Protein AF-A0A2G6JIR9-F1 (afdb_monomer)

pLDDT: mean 71.49, std 21.57, range [34.69, 98.12]

Structure (mmCIF, N/CA/C/O backbone):
data_AF-A0A2G6JIR9-F1
#
_entry.id   AF-A0A2G6JIR9-F1
#
loop_
_atom_site.group_PDB
_atom_site.id
_atom_site.type_symbol
_atom_site.label_atom_id
_atom_site.label_alt_id
_atom_site.label_comp_id
_atom_site.label_asym_id
_atom_site.label_entity_id
_atom_site.label_seq_id
_atom_site.pdbx_PDB_ins_code
_atom_site.Cartn_x
_atom_site.Cartn_y
_atom_site.Cartn_z
_atom_site.occupancy
_atom_site.B_iso_or_equiv
_atom_site.auth_seq_id
_atom_site.auth_comp_id
_atom_site.auth_asym_id
_atom_site.auth_atom_id
_atom_site.pdbx_PDB_model_num
ATOM 1 N N . MET A 1 1 ? 57.267 -29.766 -5.338 1.00 40.78 1 MET A N 1
ATOM 2 C CA . MET A 1 1 ? 56.877 -28.349 -5.155 1.00 40.78 1 MET A CA 1
ATOM 3 C C . MET A 1 1 ? 55.744 -28.285 -4.142 1.00 40.78 1 MET A C 1
ATOM 5 O O . MET A 1 1 ? 54.638 -28.702 -4.452 1.00 40.78 1 MET A O 1
ATOM 9 N N . VAL A 1 2 ? 56.033 -27.848 -2.915 1.00 46.09 2 VAL A N 1
ATOM 10 C CA . VAL A 1 2 ? 55.043 -27.735 -1.832 1.00 46.09 2 VAL A CA 1
ATOM 11 C C . VAL A 1 2 ? 54.432 -26.335 -1.903 1.00 46.09 2 VAL A C 1
ATOM 13 O O . VAL A 1 2 ? 55.146 -25.347 -1.730 1.00 46.09 2 VAL A O 1
ATOM 16 N N . LYS A 1 3 ? 53.135 -26.237 -2.221 1.00 54.22 3 LYS A N 1
ATOM 17 C CA . LYS A 1 3 ? 52.402 -24.961 -2.232 1.00 54.22 3 LYS A CA 1
ATOM 18 C C . LYS A 1 3 ? 52.281 -24.458 -0.795 1.00 54.22 3 LYS A C 1
ATOM 20 O O . LYS A 1 3 ? 51.650 -25.105 0.035 1.00 54.22 3 LYS A O 1
ATOM 25 N N . LYS A 1 4 ? 52.909 -23.318 -0.503 1.00 59.66 4 LYS A N 1
ATOM 26 C CA . LYS A 1 4 ? 52.710 -22.615 0.767 1.00 59.66 4 LYS A CA 1
ATOM 27 C C . LYS A 1 4 ? 51.324 -21.950 0.746 1.00 59.66 4 LYS A C 1
ATOM 29 O O . LYS A 1 4 ? 51.023 -21.287 -0.248 1.00 59.66 4 LYS A O 1
ATOM 34 N N . PRO A 1 5 ? 50.504 -22.118 1.795 1.00 61.34 5 PRO A N 1
ATOM 35 C CA . PRO A 1 5 ? 49.209 -21.456 1.894 1.00 61.34 5 PRO A CA 1
ATOM 36 C C . PRO A 1 5 ? 49.401 -19.940 1.999 1.00 61.34 5 PRO A C 1
ATOM 38 O O . PRO A 1 5 ? 50.329 -19.452 2.655 1.00 61.34 5 PRO A O 1
ATOM 41 N N . THR A 1 6 ? 48.556 -19.196 1.291 1.00 71.31 6 THR A N 1
ATOM 42 C CA . THR A 1 6 ? 48.586 -17.735 1.236 1.00 71.31 6 THR A CA 1
ATOM 43 C C . THR A 1 6 ? 48.085 -17.134 2.547 1.00 71.31 6 THR A C 1
ATOM 45 O O . THR A 1 6 ? 47.227 -17.680 3.232 1.00 71.31 6 THR A O 1
ATOM 48 N N . PHE A 1 7 ? 48.628 -15.964 2.891 1.00 67.06 7 PHE A N 1
ATOM 49 C CA . PHE A 1 7 ? 48.372 -15.211 4.127 1.00 67.06 7 PHE A CA 1
ATOM 50 C C . PHE A 1 7 ? 46.876 -14.988 4.438 1.00 67.06 7 PHE A C 1
ATOM 52 O O . PHE A 1 7 ? 46.492 -14.891 5.601 1.00 67.06 7 PHE A O 1
ATOM 59 N N . PHE A 1 8 ? 46.025 -14.993 3.410 1.00 55.75 8 PHE A N 1
ATOM 60 C CA . PHE A 1 8 ? 44.574 -14.864 3.539 1.00 55.75 8 PHE A CA 1
ATOM 61 C C . PHE A 1 8 ? 43.915 -16.062 4.250 1.00 55.75 8 PHE A C 1
ATOM 63 O O . PHE A 1 8 ? 42.969 -15.881 5.010 1.00 55.75 8 PHE A O 1
ATOM 70 N N . GLU A 1 9 ? 44.465 -17.269 4.089 1.00 61.12 9 GLU A N 1
ATOM 71 C CA . GLU A 1 9 ? 43.971 -18.504 4.721 1.00 61.12 9 GLU A CA 1
ATOM 72 C C . GLU A 1 9 ? 44.303 -18.569 6.227 1.00 61.12 9 GLU A C 1
ATOM 74 O O . GLU A 1 9 ? 43.709 -19.343 6.973 1.00 61.12 9 GLU A O 1
ATOM 79 N N . LYS A 1 10 ? 45.238 -17.728 6.699 1.00 69.19 10 LYS A N 1
ATOM 80 C CA . LYS A 1 10 ? 45.598 -17.602 8.123 1.00 69.19 10 LYS A CA 1
ATOM 81 C C . LYS A 1 10 ? 44.755 -16.584 8.888 1.00 69.19 10 LYS A C 1
ATOM 83 O O . LYS A 1 10 ? 44.676 -16.685 10.107 1.00 69.19 10 LYS A O 1
ATOM 88 N N . LEU A 1 11 ? 44.172 -15.603 8.200 1.00 70.25 11 LEU A N 1
ATOM 89 C CA . LEU A 1 11 ? 43.399 -14.531 8.837 1.00 70.25 11 LEU A CA 1
ATOM 90 C C . LEU A 1 11 ? 41.911 -14.861 8.945 1.00 70.25 11 LEU A C 1
ATOM 92 O O . LEU A 1 11 ? 41.268 -14.462 9.912 1.00 70.25 11 LEU A O 1
ATOM 96 N N . PHE A 1 12 ? 41.380 -15.641 8.007 1.00 59.09 12 PHE A N 1
ATOM 97 C CA . PHE A 1 12 ? 39.996 -16.099 8.033 1.00 59.09 12 PHE A CA 1
ATOM 98 C C . PHE A 1 12 ? 39.983 -17.577 8.381 1.00 59.09 12 PHE A C 1
ATOM 100 O O . PHE A 1 12 ? 39.973 -18.441 7.507 1.00 59.09 12 PHE A O 1
ATOM 107 N N . GLY A 1 13 ? 40.068 -17.843 9.685 1.00 49.41 13 GLY A N 1
ATOM 108 C CA . GLY A 1 13 ? 40.044 -19.183 10.249 1.00 49.41 13 GLY A CA 1
ATOM 109 C C . GLY A 1 13 ? 38.977 -20.050 9.587 1.00 49.41 13 GLY A C 1
ATOM 110 O O . GLY A 1 13 ? 37.789 -19.734 9.615 1.00 49.41 13 GLY A O 1
ATOM 111 N N . GLY A 1 14 ? 39.434 -21.150 8.991 1.00 50.69 14 GLY A N 1
ATOM 112 C CA . GLY A 1 14 ? 38.580 -22.206 8.482 1.00 50.69 14 GLY A CA 1
ATOM 113 C C . GLY A 1 14 ? 37.737 -22.784 9.611 1.00 50.69 14 GLY A C 1
ATOM 114 O O . GLY A 1 14 ? 38.200 -23.628 10.378 1.00 50.69 14 GLY A O 1
ATOM 115 N N . ALA A 1 15 ? 36.485 -22.345 9.688 1.00 49.59 15 ALA A N 1
ATOM 116 C CA . ALA A 1 15 ? 35.442 -23.061 10.395 1.00 49.59 15 ALA A CA 1
ATOM 117 C C . ALA A 1 15 ? 35.148 -24.328 9.578 1.00 49.59 15 ALA A C 1
ATOM 119 O O . ALA A 1 15 ? 34.381 -24.318 8.619 1.00 49.59 15 ALA A O 1
ATOM 120 N N . LYS A 1 16 ? 35.826 -25.426 9.924 1.00 53.81 16 LYS A N 1
ATOM 121 C CA . LYS A 1 16 ? 35.382 -26.766 9.548 1.00 53.81 16 LYS A CA 1
ATOM 122 C C . LYS A 1 16 ? 34.076 -27.027 10.290 1.00 53.81 16 LYS A C 1
ATOM 124 O O . LYS A 1 16 ? 34.087 -27.417 11.454 1.00 53.81 16 LYS A O 1
ATOM 129 N N . THR A 1 17 ? 32.952 -26.772 9.636 1.00 51.00 17 THR A N 1
ATOM 130 C CA . THR A 1 17 ? 31.676 -27.354 10.032 1.00 51.00 17 THR A CA 1
ATOM 131 C C . THR A 1 17 ? 31.698 -28.819 9.611 1.00 51.00 17 THR A C 1
ATOM 133 O O . THR A 1 17 ? 31.375 -29.167 8.478 1.00 51.00 17 THR A O 1
ATOM 136 N N . ASP A 1 18 ? 32.113 -29.688 10.533 1.00 51.34 18 ASP A N 1
ATOM 137 C CA . ASP A 1 18 ? 31.792 -31.114 10.487 1.00 51.34 18 ASP A CA 1
ATOM 138 C C . ASP A 1 18 ? 30.277 -31.272 10.714 1.00 51.34 18 ASP A C 1
ATOM 140 O O . ASP A 1 18 ? 29.806 -31.654 11.785 1.00 51.34 18 ASP A O 1
ATOM 144 N N . GLU A 1 19 ? 29.485 -30.925 9.697 1.00 42.06 19 GLU A N 1
ATOM 145 C CA . GLU A 1 19 ? 28.047 -31.160 9.685 1.00 42.06 19 GLU A CA 1
ATOM 146 C C . GLU A 1 19 ? 27.790 -32.589 9.206 1.00 42.06 19 GLU A C 1
ATOM 148 O O . GLU A 1 19 ? 27.638 -32.912 8.025 1.00 42.06 19 GLU A O 1
ATOM 153 N N . LYS A 1 20 ? 27.810 -33.476 10.197 1.00 54.84 20 LYS A N 1
ATOM 154 C CA . LYS A 1 20 ? 27.394 -34.871 10.133 1.00 54.84 20 LYS A CA 1
ATOM 155 C C . LYS A 1 20 ? 25.957 -34.938 9.602 1.00 54.84 20 LYS A C 1
ATOM 157 O O . LYS A 1 20 ? 24.996 -34.777 10.349 1.00 54.84 20 LYS A O 1
ATOM 162 N N . SER A 1 21 ? 25.828 -35.167 8.298 1.00 47.56 21 SER A N 1
ATOM 163 C CA . SER A 1 21 ? 24.551 -35.387 7.618 1.00 47.56 21 SER A CA 1
ATOM 164 C C . SER A 1 21 ? 23.769 -36.527 8.291 1.00 47.56 21 SER A C 1
ATOM 166 O O . SER A 1 21 ? 24.322 -37.622 8.442 1.00 47.56 21 SER A O 1
ATOM 168 N N . PRO A 1 22 ? 22.496 -36.334 8.682 1.00 55.47 22 PRO A N 1
ATOM 169 C CA . PRO A 1 22 ? 21.648 -37.443 9.093 1.00 55.47 22 PRO A CA 1
ATOM 170 C C . PRO A 1 22 ? 21.270 -38.306 7.874 1.00 55.47 22 PRO A C 1
ATOM 172 O O . PRO A 1 22 ? 21.170 -37.799 6.751 1.00 55.47 22 PRO A O 1
ATOM 175 N N . PRO A 1 23 ? 21.072 -39.622 8.062 1.00 58.06 23 PRO A N 1
ATOM 176 C CA . PRO A 1 23 ? 20.798 -40.539 6.967 1.00 58.06 23 PRO A CA 1
ATOM 177 C C . PRO A 1 23 ? 19.446 -40.231 6.317 1.00 58.06 23 PRO A C 1
ATOM 179 O O . PRO A 1 23 ? 18.432 -40.060 6.993 1.00 58.06 23 PRO A O 1
ATOM 182 N N . ARG A 1 24 ? 19.456 -40.214 4.978 1.00 46.44 24 ARG A N 1
ATOM 183 C CA . ARG A 1 24 ? 18.278 -40.262 4.104 1.00 46.44 24 ARG A CA 1
ATOM 184 C C . ARG A 1 24 ? 17.314 -41.346 4.590 1.00 46.44 24 ARG A C 1
ATOM 186 O O . ARG A 1 24 ? 17.560 -42.534 4.389 1.00 46.44 24 ARG A O 1
ATOM 193 N N . SER A 1 25 ? 16.205 -40.930 5.188 1.00 46.97 25 SER A N 1
ATOM 194 C CA . SER A 1 25 ? 15.042 -41.779 5.391 1.00 46.97 25 SER A CA 1
ATOM 195 C C . SER A 1 25 ? 14.323 -41.965 4.054 1.00 46.97 25 SER A C 1
ATOM 197 O O . SER A 1 25 ? 13.749 -41.047 3.480 1.00 46.97 25 SER A O 1
ATOM 199 N N . SER A 1 26 ? 14.439 -43.186 3.543 1.00 46.06 26 SER A N 1
ATOM 200 C CA . SER A 1 26 ? 13.332 -43.994 3.033 1.00 46.06 26 SER A CA 1
ATOM 201 C C . SER A 1 26 ? 12.203 -43.243 2.320 1.00 46.06 26 SER A C 1
ATOM 203 O O . SER A 1 26 ? 11.219 -42.822 2.926 1.00 46.06 26 SER A O 1
ATOM 205 N N . ASP A 1 27 ? 12.327 -43.174 0.999 1.00 50.09 27 ASP A N 1
ATOM 206 C CA . ASP A 1 27 ? 11.438 -43.904 0.088 1.00 50.09 27 ASP A CA 1
ATOM 207 C C . ASP A 1 27 ? 10.085 -44.321 0.708 1.00 50.09 27 ASP A C 1
ATOM 209 O O . ASP A 1 27 ? 9.868 -45.462 1.121 1.00 50.09 27 ASP A O 1
ATOM 213 N N . ARG A 1 28 ? 9.160 -43.361 0.818 1.00 44.78 28 ARG A N 1
ATOM 214 C CA . ARG A 1 28 ? 7.729 -43.657 0.891 1.00 44.78 28 ARG A CA 1
ATOM 215 C C . ARG A 1 28 ? 7.162 -43.443 -0.495 1.00 44.78 28 ARG A C 1
ATOM 217 O O . ARG A 1 28 ? 6.826 -42.324 -0.878 1.00 44.78 28 ARG A O 1
ATOM 224 N N . GLY A 1 29 ? 7.035 -44.552 -1.215 1.00 44.53 29 GLY A N 1
ATOM 225 C CA . GLY A 1 29 ? 6.222 -44.648 -2.412 1.00 44.53 29 GLY A CA 1
ATOM 226 C C . GLY A 1 29 ? 4.828 -44.081 -2.155 1.00 44.53 29 GLY A C 1
ATOM 227 O O . GLY A 1 29 ? 3.994 -44.689 -1.481 1.00 44.53 29 GLY A O 1
ATOM 228 N N . VAL A 1 30 ? 4.571 -42.907 -2.723 1.00 44.16 30 VAL A N 1
ATOM 229 C CA . VAL A 1 30 ? 3.222 -42.385 -2.901 1.00 44.16 30 VAL A CA 1
ATOM 230 C C . VAL A 1 30 ? 2.571 -43.251 -3.974 1.00 44.16 30 VAL A C 1
ATOM 232 O O . VAL A 1 30 ? 2.713 -43.016 -5.175 1.00 44.16 30 VAL A O 1
ATOM 235 N N . LYS A 1 31 ? 1.879 -44.306 -3.531 1.00 46.50 31 LYS A N 1
ATOM 236 C CA . LYS A 1 31 ? 0.883 -45.004 -4.343 1.00 46.50 31 LYS A CA 1
ATOM 237 C C . LYS A 1 31 ? -0.146 -43.969 -4.793 1.00 46.50 31 LYS A C 1
ATOM 239 O O . LYS A 1 31 ? -0.931 -43.477 -3.987 1.00 46.50 31 LYS A O 1
ATOM 244 N N . LYS A 1 32 ? -0.132 -43.653 -6.088 1.00 49.03 32 LYS A N 1
ATOM 245 C CA . LYS A 1 32 ? -1.259 -43.031 -6.785 1.00 49.03 32 LYS A CA 1
ATOM 246 C C . LYS A 1 32 ? -2.507 -43.883 -6.513 1.00 49.03 32 LYS A C 1
ATOM 248 O O . LYS A 1 32 ? -2.451 -45.084 -6.784 1.00 49.03 32 LYS A O 1
ATOM 253 N N . PRO A 1 33 ? -3.613 -43.331 -5.996 1.00 51.34 33 PRO A N 1
ATOM 254 C CA . PRO A 1 33 ? -4.883 -44.016 -6.111 1.00 51.34 33 PRO A CA 1
ATOM 255 C C . PRO A 1 33 ? -5.328 -43.928 -7.573 1.00 51.34 33 PRO A C 1
ATOM 257 O O . PRO A 1 33 ? -5.526 -42.841 -8.116 1.00 51.34 33 PRO A O 1
ATOM 260 N N . ASP A 1 34 ? -5.443 -45.096 -8.198 1.00 43.97 34 ASP A N 1
ATOM 261 C CA . ASP A 1 34 ? -6.200 -45.321 -9.424 1.00 43.97 34 ASP A CA 1
ATOM 262 C C . ASP A 1 34 ? -7.612 -44.741 -9.252 1.00 43.97 34 ASP A C 1
ATOM 264 O O . ASP A 1 34 ? -8.484 -45.342 -8.623 1.00 43.97 34 ASP A O 1
ATOM 268 N N . LEU A 1 35 ? -7.849 -43.555 -9.816 1.00 50.53 35 LEU A N 1
ATOM 269 C CA . LEU A 1 35 ? -9.193 -43.046 -10.073 1.00 50.53 35 LEU A CA 1
ATOM 270 C C . LEU A 1 35 ? -9.705 -43.704 -11.360 1.00 50.53 35 LEU A C 1
ATOM 272 O O . LEU A 1 35 ? -9.831 -43.084 -12.414 1.00 50.53 35 LEU A O 1
ATOM 276 N N . ALA A 1 36 ? -9.977 -45.002 -11.267 1.00 51.84 36 ALA A N 1
ATOM 277 C CA . ALA A 1 36 ? -10.663 -45.757 -12.295 1.00 51.84 36 ALA A CA 1
ATOM 278 C C . ALA A 1 36 ? -11.997 -46.268 -11.740 1.00 51.84 36 ALA A C 1
ATOM 280 O O . ALA A 1 36 ? -12.044 -47.089 -10.829 1.00 51.84 36 ALA A O 1
ATOM 281 N N . LYS A 1 37 ? -13.076 -45.802 -12.378 1.00 56.66 37 LYS A N 1
ATOM 282 C CA . LYS A 1 37 ? -14.365 -46.491 -12.520 1.00 56.66 37 LYS A CA 1
ATOM 283 C C . LYS A 1 37 ? -15.120 -46.797 -11.224 1.00 56.66 37 LYS A C 1
ATOM 285 O O . LYS A 1 37 ? -15.057 -47.904 -10.699 1.00 56.66 37 LYS A O 1
ATOM 290 N N . ARG A 1 38 ? -16.012 -45.883 -10.838 1.00 46.41 38 ARG A N 1
ATOM 291 C CA . ARG A 1 38 ? -17.338 -46.285 -10.348 1.00 46.41 38 ARG A CA 1
ATOM 292 C C . ARG A 1 38 ? -18.419 -45.408 -10.956 1.00 46.41 38 ARG A C 1
ATOM 294 O O . ARG A 1 38 ? -18.823 -44.395 -10.398 1.00 46.41 38 ARG A O 1
ATOM 301 N N . ASP A 1 39 ? -18.896 -45.887 -12.099 1.00 52.47 39 ASP A N 1
ATOM 302 C CA . ASP A 1 39 ? -20.294 -45.794 -12.481 1.00 52.47 39 ASP A CA 1
ATOM 303 C C . ASP A 1 39 ? -21.174 -46.196 -11.293 1.00 52.47 39 ASP A C 1
ATOM 305 O O . ASP A 1 39 ? -21.174 -47.347 -10.850 1.00 52.47 39 ASP A O 1
ATOM 309 N N . ARG A 1 40 ? -21.954 -45.250 -10.775 1.00 50.25 40 ARG A N 1
ATOM 310 C CA . ARG A 1 40 ? -23.261 -45.578 -10.208 1.00 50.25 40 ARG A CA 1
ATOM 311 C C . ARG A 1 40 ? -24.204 -44.409 -10.419 1.00 50.25 40 ARG A C 1
ATOM 313 O O . ARG A 1 40 ? -24.381 -43.533 -9.580 1.00 50.25 40 ARG A O 1
ATOM 320 N N . VAL A 1 41 ? -24.786 -44.443 -11.611 1.00 46.38 41 VAL A N 1
ATOM 321 C CA . VAL A 1 41 ? -26.065 -43.835 -11.956 1.00 46.38 41 VAL A CA 1
ATOM 322 C C . VAL A 1 41 ? -27.068 -44.183 -10.852 1.00 46.38 41 VAL A C 1
ATOM 324 O O . VAL A 1 41 ? -27.442 -45.342 -10.687 1.00 46.38 41 VAL A O 1
ATOM 327 N N . VAL A 1 42 ? -27.475 -43.182 -10.076 1.00 53.19 42 VAL A N 1
ATOM 328 C CA . VAL A 1 42 ? -28.699 -43.244 -9.274 1.00 53.19 42 VAL A CA 1
ATOM 329 C C . VAL A 1 42 ? -29.790 -42.579 -10.115 1.00 53.19 42 VAL A 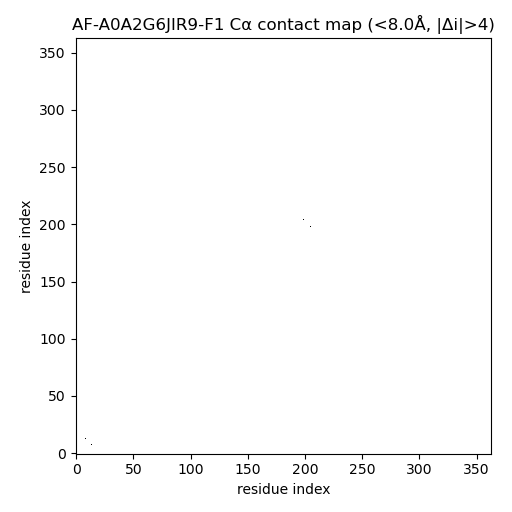C 1
ATOM 331 O O . VAL A 1 42 ? -29.640 -41.402 -10.456 1.00 53.19 42 VAL A O 1
ATOM 334 N N . PRO A 1 43 ? -30.864 -43.293 -10.496 1.00 56.75 43 PRO A N 1
ATOM 335 C CA . PRO A 1 43 ? -31.966 -42.694 -11.231 1.00 56.75 43 PRO A CA 1
ATOM 336 C C . PRO A 1 43 ? -32.750 -41.767 -10.298 1.00 56.75 43 PRO A C 1
ATOM 338 O O . PRO A 1 43 ? -33.307 -42.191 -9.286 1.00 56.75 43 PRO A O 1
ATOM 341 N N . ARG A 1 44 ? -32.776 -40.478 -10.642 1.00 45.19 44 ARG A N 1
ATOM 342 C CA . ARG A 1 44 ? -33.650 -39.483 -10.020 1.00 45.19 44 ARG A CA 1
ATOM 343 C C . ARG A 1 44 ? -35.053 -39.656 -10.619 1.00 45.19 44 ARG A C 1
ATOM 345 O O . ARG A 1 44 ? -35.167 -39.582 -11.843 1.00 45.19 44 ARG A O 1
ATOM 352 N N . PRO A 1 45 ? -36.100 -39.899 -9.811 1.00 55.22 45 PRO A N 1
ATOM 353 C CA . PRO A 1 45 ? -37.447 -40.066 -10.329 1.00 55.22 45 PRO A CA 1
ATOM 354 C C . PRO A 1 45 ? -37.990 -38.751 -10.891 1.00 55.22 45 PRO A C 1
ATOM 356 O O . PRO A 1 45 ? -37.797 -37.665 -10.342 1.00 55.22 45 PRO A O 1
ATOM 359 N N . GLU A 1 46 ? -38.652 -38.913 -12.026 1.00 39.62 46 GLU A N 1
ATOM 360 C CA . GLU A 1 46 ? -39.280 -37.916 -12.871 1.00 39.62 46 GLU A CA 1
ATOM 361 C C . GLU A 1 46 ? -40.335 -37.100 -12.109 1.00 39.62 46 GLU A C 1
ATOM 363 O O . GLU A 1 46 ? -41.393 -37.611 -11.743 1.00 39.62 46 GLU A O 1
ATOM 368 N N . SER A 1 47 ? -40.104 -35.798 -11.938 1.00 45.31 47 SER A N 1
ATOM 369 C CA . SER A 1 47 ? -41.195 -34.852 -11.708 1.00 45.31 47 SER A CA 1
ATOM 370 C C . SER A 1 47 ? -41.696 -34.366 -13.065 1.00 45.31 47 SER A C 1
ATOM 372 O O . SER A 1 47 ? -41.136 -33.451 -13.672 1.00 45.31 47 SER A O 1
ATOM 374 N N . LYS A 1 48 ? -42.754 -35.026 -13.537 1.00 46.22 48 LYS A N 1
ATOM 375 C CA . LYS A 1 48 ? -43.636 -34.565 -14.607 1.00 46.22 48 LYS A CA 1
ATOM 376 C C . LYS A 1 48 ? -44.165 -33.172 -14.261 1.00 46.22 48 LYS A C 1
ATOM 378 O O . LYS A 1 48 ? -45.003 -33.047 -13.376 1.00 46.22 48 LYS A O 1
ATOM 383 N N . VAL A 1 49 ? -43.730 -32.147 -14.987 1.00 51.00 49 VAL A N 1
ATOM 384 C CA . VAL A 1 49 ? -44.523 -30.929 -15.175 1.00 51.00 49 VAL A CA 1
ATOM 385 C C . VAL A 1 49 ? -44.478 -30.578 -16.652 1.00 51.00 49 VAL A C 1
ATOM 387 O O . VAL A 1 49 ? -43.418 -30.485 -17.270 1.00 51.00 49 VAL A O 1
ATOM 390 N N . ALA A 1 50 ? -45.682 -30.493 -17.200 1.00 46.31 50 ALA A N 1
ATOM 391 C CA . ALA A 1 50 ? -46.011 -30.304 -18.592 1.00 46.31 50 ALA A CA 1
ATOM 392 C C . ALA A 1 50 ? -45.310 -29.084 -19.205 1.00 46.31 50 ALA A C 1
ATOM 394 O O . ALA A 1 50 ? -45.348 -27.981 -18.663 1.00 46.31 50 ALA A O 1
ATOM 395 N N . ARG A 1 51 ? -44.721 -29.293 -20.386 1.00 41.38 51 ARG A N 1
ATOM 396 C CA . ARG A 1 51 ? -44.554 -28.236 -21.380 1.00 41.38 51 ARG A CA 1
ATOM 397 C C . ARG A 1 51 ? -45.840 -28.165 -22.177 1.00 41.38 51 ARG A C 1
ATOM 399 O O . ARG A 1 51 ? -46.132 -29.080 -22.946 1.00 41.38 51 ARG A O 1
ATOM 406 N N . ASP A 1 52 ? -46.554 -27.067 -21.994 1.00 46.50 52 ASP A N 1
ATOM 407 C CA . ASP A 1 52 ? -47.510 -26.607 -22.979 1.00 46.50 52 ASP A CA 1
ATOM 408 C C . ASP A 1 52 ? -46.780 -26.176 -24.251 1.00 46.50 52 ASP A C 1
ATOM 410 O O . ASP A 1 52 ? -45.651 -25.669 -24.242 1.00 46.50 52 ASP A O 1
ATOM 414 N N . ALA A 1 53 ? -47.434 -26.479 -25.359 1.00 47.66 53 ALA A N 1
ATOM 415 C CA . ALA A 1 53 ? -46.947 -26.317 -26.706 1.00 47.66 53 ALA A CA 1
ATOM 416 C C . ALA A 1 53 ? -46.819 -24.838 -27.102 1.00 47.66 53 ALA A C 1
ATOM 418 O O . ALA A 1 53 ? -47.674 -24.019 -26.786 1.00 47.66 53 ALA A O 1
ATOM 419 N N . ALA A 1 54 ? -45.810 -24.531 -27.920 1.00 42.56 54 ALA A N 1
ATOM 420 C CA . ALA A 1 54 ? -46.005 -24.135 -29.320 1.00 42.56 54 ALA A CA 1
ATOM 421 C C . ALA A 1 54 ? -44.931 -23.155 -29.824 1.00 42.56 54 ALA A C 1
ATOM 423 O O . ALA A 1 54 ? -44.524 -22.217 -29.150 1.00 42.56 54 ALA A O 1
ATOM 424 N N . LYS A 1 55 ? -44.619 -23.342 -31.113 1.00 46.62 55 LYS A N 1
ATOM 425 C CA . LYS A 1 55 ? -44.134 -22.342 -32.079 1.00 46.62 55 LYS A CA 1
ATOM 426 C C . LYS A 1 55 ? -42.648 -21.934 -32.055 1.00 46.62 55 LYS A C 1
ATOM 428 O O . LYS A 1 55 ? -42.230 -20.953 -31.460 1.00 46.62 55 LYS A O 1
ATOM 433 N N . LYS A 1 56 ? -41.893 -22.628 -32.922 1.00 46.09 56 LYS A N 1
ATOM 434 C CA . LYS A 1 56 ? -40.902 -22.027 -33.848 1.00 46.09 56 LYS A CA 1
ATOM 435 C C . LYS A 1 56 ? -41.519 -20.790 -34.542 1.00 46.09 56 LYS A C 1
ATOM 437 O O . LYS A 1 56 ? -42.712 -20.855 -34.851 1.00 46.09 56 LYS A O 1
ATOM 442 N N . PRO A 1 57 ? -40.748 -19.729 -34.868 1.00 48.53 57 PRO A N 1
ATOM 443 C CA . PRO A 1 57 ? -39.765 -19.848 -35.952 1.00 48.53 57 PRO A CA 1
ATOM 444 C C . PRO A 1 57 ? -38.490 -18.979 -35.848 1.00 48.53 57 PRO A C 1
ATOM 446 O O . PRO A 1 57 ? -38.388 -18.052 -35.058 1.00 48.53 57 PRO A O 1
ATOM 449 N N . SER A 1 58 ? -37.558 -19.312 -36.751 1.00 39.72 58 SER A N 1
ATOM 450 C CA . SER A 1 58 ? -36.629 -18.425 -37.477 1.00 39.72 58 SER A CA 1
ATOM 451 C C . SER A 1 58 ? -35.628 -17.549 -36.711 1.00 39.72 58 SER A C 1
ATOM 453 O O . SER A 1 58 ? -35.975 -16.619 -35.993 1.00 39.72 58 SER A O 1
ATOM 455 N N . ALA A 1 59 ? -34.354 -17.798 -37.023 1.00 50.16 59 ALA A N 1
ATOM 456 C CA . ALA A 1 59 ? -33.220 -16.908 -36.806 1.00 50.16 59 ALA A CA 1
ATOM 457 C C . ALA A 1 59 ? -33.477 -15.464 -37.277 1.00 50.16 59 ALA A C 1
ATOM 459 O O . ALA A 1 59 ? -34.167 -15.252 -38.277 1.00 50.16 59 ALA A O 1
ATOM 460 N N . PRO A 1 60 ? -32.774 -14.499 -36.663 1.00 51.75 60 PRO A N 1
ATOM 461 C CA . PRO A 1 60 ? -32.076 -13.519 -37.479 1.00 51.75 60 PRO A CA 1
ATOM 462 C C . PRO A 1 60 ? -30.634 -13.267 -37.010 1.00 51.75 60 PRO A C 1
ATOM 464 O O . PRO A 1 60 ? -30.350 -13.022 -35.843 1.00 51.75 60 PRO A O 1
ATOM 467 N N . VAL A 1 61 ? -29.732 -13.357 -37.988 1.00 45.69 61 VAL A N 1
ATOM 468 C CA . VAL A 1 61 ? -28.791 -12.308 -38.407 1.00 45.69 61 VAL A CA 1
ATOM 469 C C . VAL A 1 61 ? -28.177 -11.443 -37.300 1.00 45.69 61 VAL A C 1
ATOM 471 O O . VAL A 1 61 ? -28.821 -10.591 -36.692 1.00 45.69 61 VAL A O 1
ATOM 474 N N . ALA A 1 62 ? -26.862 -11.606 -37.167 1.00 52.50 62 ALA A N 1
ATOM 475 C CA . ALA A 1 62 ? -25.947 -10.716 -36.476 1.00 52.50 62 ALA A CA 1
ATOM 476 C C . ALA A 1 62 ? -26.178 -9.235 -36.833 1.00 52.50 62 ALA A C 1
ATOM 478 O O . ALA A 1 62 ? -26.053 -8.832 -37.990 1.00 52.50 62 ALA A O 1
ATOM 479 N N . LYS A 1 63 ? -26.416 -8.413 -35.810 1.00 47.06 63 LYS A N 1
ATOM 480 C CA . LYS A 1 63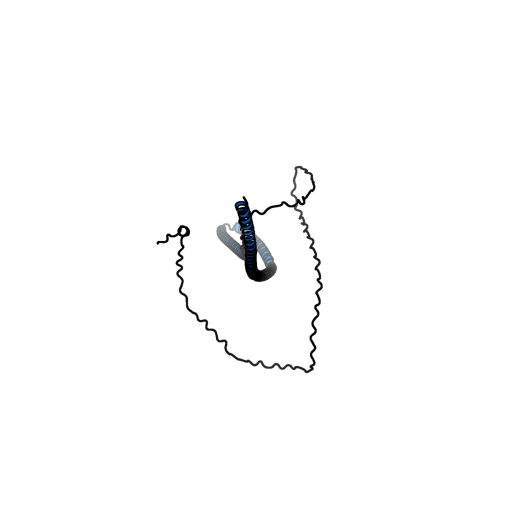 ? -26.122 -6.980 -35.832 1.00 47.06 63 LYS A CA 1
ATOM 481 C C . LYS A 1 63 ? -25.268 -6.644 -34.617 1.00 47.06 63 LYS A C 1
ATOM 483 O O . LYS A 1 63 ? -25.634 -6.931 -33.482 1.00 47.06 63 LYS A O 1
ATOM 488 N N . GLN A 1 64 ? -24.097 -6.093 -34.913 1.00 50.03 64 GLN A N 1
ATOM 489 C CA . GLN A 1 64 ? -23.155 -5.523 -33.960 1.00 50.03 64 GLN A CA 1
ATOM 490 C C . GLN A 1 64 ? -23.850 -4.460 -33.096 1.00 50.03 64 GLN A C 1
ATOM 492 O O . GLN A 1 64 ? -24.584 -3.641 -33.650 1.00 50.03 64 GLN A O 1
ATOM 497 N N . PRO A 1 65 ? -23.598 -4.403 -31.779 1.00 53.81 65 PRO A N 1
ATOM 498 C CA . PRO A 1 65 ? -23.895 -3.206 -31.016 1.00 53.81 65 PRO A CA 1
ATOM 499 C C . PRO A 1 65 ? -22.839 -2.139 -31.330 1.00 53.81 65 PRO A C 1
ATOM 501 O O . PRO A 1 65 ? -21.641 -2.324 -31.095 1.00 53.81 65 PRO A O 1
ATOM 504 N N . GLU A 1 66 ? -23.304 -1.029 -31.898 1.00 50.09 66 GLU A N 1
ATOM 505 C CA . GLU A 1 66 ? -22.551 0.212 -32.038 1.00 50.09 66 GLU A CA 1
ATOM 506 C C . GLU A 1 66 ? -21.983 0.641 -30.680 1.00 50.09 66 GLU A C 1
ATOM 508 O O . GLU A 1 66 ? -22.664 0.641 -29.654 1.00 50.09 66 GLU A O 1
ATOM 513 N N . ARG A 1 67 ? -20.700 1.008 -30.683 1.00 43.91 67 ARG A N 1
ATOM 514 C CA . ARG A 1 67 ? -20.011 1.606 -29.541 1.00 43.91 67 ARG A CA 1
ATOM 515 C C . ARG A 1 67 ? -20.599 2.989 -29.260 1.00 43.91 67 ARG A C 1
ATOM 517 O O . ARG A 1 67 ? -20.183 3.973 -29.868 1.00 43.91 67 ARG A O 1
ATOM 524 N N . THR A 1 68 ? -21.495 3.085 -28.289 1.00 47.69 68 THR A N 1
ATOM 525 C CA . THR A 1 68 ? -21.766 4.341 -27.590 1.00 47.69 68 THR A CA 1
ATOM 526 C C . THR A 1 68 ? -20.542 4.706 -26.749 1.00 47.69 68 THR A C 1
ATOM 528 O O . THR A 1 68 ? -20.159 4.001 -25.817 1.00 47.69 68 THR A O 1
ATOM 531 N N . LYS A 1 69 ? -19.877 5.805 -27.123 1.00 55.22 69 LYS A N 1
ATOM 532 C CA . LYS A 1 69 ? -18.865 6.468 -26.293 1.00 55.22 69 LYS A CA 1
ATOM 533 C C . LYS A 1 69 ? -19.536 6.929 -24.990 1.00 55.22 69 LYS A C 1
ATOM 535 O O . LYS A 1 69 ? -20.515 7.665 -25.086 1.00 55.22 69 LYS A O 1
ATOM 540 N N . PRO A 1 70 ? -19.030 6.575 -23.798 1.00 54.50 70 PRO A N 1
ATOM 541 C CA . PRO A 1 70 ? -19.420 7.283 -22.593 1.00 54.50 70 PRO A CA 1
ATOM 542 C C . PRO A 1 70 ? -18.759 8.663 -22.623 1.00 54.50 70 PRO A C 1
ATOM 544 O O . PRO A 1 70 ? -17.534 8.797 -22.619 1.00 54.50 70 PRO A O 1
ATOM 547 N N . GLU A 1 71 ? -19.596 9.686 -22.726 1.00 55.69 71 GLU A N 1
ATOM 548 C CA . GLU A 1 71 ? -19.228 11.080 -22.543 1.00 55.69 71 GLU A CA 1
ATOM 549 C C . GLU A 1 71 ? -18.726 11.266 -21.105 1.00 55.69 71 GLU A C 1
ATOM 551 O O . GLU A 1 71 ? -19.373 10.873 -20.132 1.00 55.69 71 GLU A O 1
ATOM 556 N N . ALA A 1 72 ? -17.504 11.778 -20.982 1.00 47.09 72 ALA A N 1
ATOM 557 C CA . ALA A 1 72 ? -16.820 11.974 -19.719 1.00 47.09 72 ALA A CA 1
ATOM 558 C C . ALA A 1 72 ? -17.512 13.074 -18.901 1.00 47.09 72 ALA A C 1
ATOM 560 O O . ALA A 1 72 ? -17.214 14.257 -19.057 1.00 47.09 72 ALA A O 1
ATOM 561 N N . ASN A 1 73 ? -18.394 12.681 -17.983 1.00 52.72 73 ASN A N 1
ATOM 562 C CA . ASN A 1 73 ? -18.803 13.544 -16.882 1.00 52.72 73 ASN A CA 1
ATOM 563 C C . ASN A 1 73 ? -17.602 13.742 -15.947 1.00 52.72 73 ASN A C 1
ATOM 565 O O . ASN A 1 73 ? -17.247 12.860 -15.165 1.00 52.72 73 ASN A O 1
ATOM 569 N N . LYS A 1 74 ? -16.961 14.910 -16.059 1.00 53.03 74 LYS A N 1
ATOM 570 C CA . LYS A 1 74 ? -16.048 15.460 -15.051 1.00 53.03 74 LYS A CA 1
ATOM 571 C C . LYS A 1 74 ? -16.807 15.579 -13.721 1.00 53.03 74 LYS A C 1
ATOM 573 O O . LYS A 1 74 ? -17.769 16.342 -13.675 1.00 53.03 74 LYS A O 1
ATOM 578 N N . PRO A 1 75 ? -16.385 14.916 -12.634 1.00 53.78 75 PRO A N 1
ATOM 579 C CA . PRO A 1 75 ? -16.829 15.318 -11.312 1.00 53.78 75 PRO A CA 1
ATOM 580 C C . PRO A 1 75 ? -16.127 16.632 -10.964 1.00 53.78 75 PRO A C 1
ATOM 582 O O . PRO A 1 75 ? -14.903 16.699 -10.828 1.00 53.78 75 PRO A O 1
ATOM 585 N N . GLU A 1 76 ? -16.917 17.695 -10.886 1.00 56.22 76 GLU A N 1
ATOM 586 C CA . GLU A 1 76 ? -16.513 18.979 -10.335 1.00 56.22 76 GLU A CA 1
ATOM 587 C C . GLU A 1 76 ? -16.077 18.757 -8.880 1.00 56.22 76 GLU A C 1
ATOM 589 O O . GLU A 1 76 ? -16.821 18.228 -8.051 1.00 56.22 76 GLU A O 1
ATOM 594 N N . ALA A 1 77 ? -14.815 19.071 -8.595 1.00 47.53 77 ALA A N 1
ATOM 595 C CA . ALA A 1 77 ? -14.221 18.917 -7.281 1.00 47.53 77 ALA A CA 1
ATOM 596 C C . ALA A 1 77 ? -14.883 19.896 -6.301 1.00 47.53 77 ALA A C 1
ATOM 598 O O . ALA A 1 77 ? -14.494 21.060 -6.212 1.00 47.53 77 ALA A O 1
ATOM 599 N N . ASN A 1 78 ? -15.864 19.412 -5.539 1.00 51.09 78 ASN A N 1
ATOM 600 C CA . ASN A 1 78 ? -16.321 20.085 -4.331 1.00 51.09 78 ASN A CA 1
ATOM 601 C C . ASN A 1 78 ? -15.180 20.071 -3.312 1.00 51.09 78 ASN A C 1
ATOM 603 O O . ASN A 1 78 ? -14.895 19.069 -2.659 1.00 51.09 78 ASN A O 1
ATOM 607 N N . LYS A 1 79 ? -14.499 21.211 -3.235 1.00 51.62 79 LYS A N 1
ATOM 608 C CA . LYS A 1 79 ? -13.489 21.564 -2.245 1.00 51.62 79 LYS A CA 1
ATOM 609 C C . LYS A 1 79 ? -14.191 21.654 -0.879 1.00 51.62 79 LYS A C 1
ATOM 611 O O . LYS A 1 79 ? -15.025 22.542 -0.716 1.00 51.62 79 LYS A O 1
ATOM 616 N N . PRO A 1 80 ? -13.916 20.774 0.100 1.00 52.62 80 PRO A N 1
ATOM 617 C CA . PRO A 1 80 ? -14.458 20.969 1.434 1.00 52.62 80 PRO A CA 1
ATOM 618 C C . PRO A 1 80 ? -13.752 22.174 2.060 1.00 52.62 80 PRO A C 1
ATOM 620 O O . PRO A 1 80 ? -12.545 22.151 2.307 1.00 52.62 80 PRO A O 1
ATOM 623 N N . GLU A 1 81 ? -14.503 23.252 2.275 1.00 54.22 81 GLU A N 1
ATOM 624 C CA . GLU A 1 81 ? -14.082 24.347 3.139 1.00 54.22 81 GLU A CA 1
ATOM 625 C C . GLU A 1 81 ? -13.800 23.786 4.534 1.00 54.22 81 GLU A C 1
ATOM 627 O O . GLU A 1 81 ? -14.653 23.168 5.176 1.00 54.22 81 GLU A O 1
ATOM 632 N N . ALA A 1 82 ? -12.565 23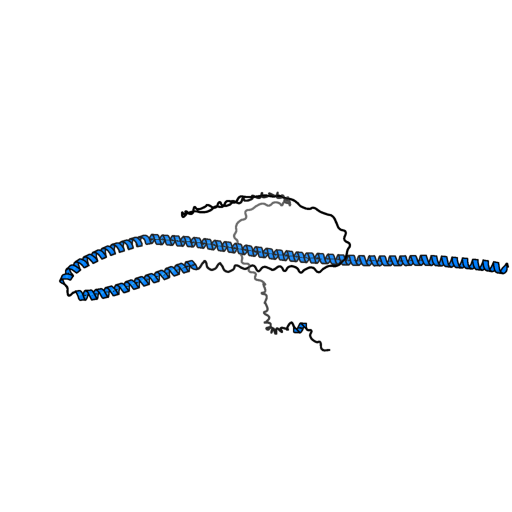.982 4.988 1.00 46.78 82 ALA A N 1
ATOM 633 C CA . ALA A 1 82 ? -12.145 23.680 6.339 1.00 46.78 82 ALA A CA 1
ATOM 634 C C . ALA A 1 82 ? -12.950 24.550 7.316 1.00 46.78 82 ALA A C 1
ATOM 636 O O . ALA A 1 82 ? -12.639 25.720 7.530 1.00 46.78 82 ALA A O 1
ATOM 637 N N . ARG A 1 83 ? -13.991 23.973 7.923 1.00 49.47 83 ARG A N 1
ATOM 638 C CA . ARG A 1 83 ? -14.586 24.512 9.146 1.00 49.47 83 ARG A CA 1
ATOM 639 C C . ARG A 1 83 ? -13.583 24.329 10.279 1.00 49.47 83 ARG A C 1
ATOM 641 O O . ARG A 1 83 ? -13.445 23.239 10.828 1.00 49.47 83 ARG A O 1
ATOM 648 N N . THR A 1 84 ? -12.891 25.406 10.625 1.00 49.16 84 THR A N 1
ATOM 649 C CA . THR A 1 84 ? -12.274 25.597 11.937 1.00 49.16 84 THR A CA 1
ATOM 650 C C . THR A 1 84 ? -13.353 25.438 13.013 1.00 49.16 84 THR A C 1
ATOM 652 O O . THR A 1 84 ? -14.333 26.185 12.987 1.00 49.16 84 THR A O 1
ATOM 655 N N . PRO A 1 85 ? -13.234 24.487 13.955 1.00 52.00 85 PRO A N 1
ATOM 656 C CA . PRO A 1 85 ? -14.097 24.486 15.123 1.00 52.00 85 PRO A CA 1
ATOM 657 C C . PRO A 1 85 ? -13.707 25.676 16.005 1.00 52.00 85 PRO A C 1
ATOM 659 O O . PRO A 1 85 ? -12.599 25.732 16.539 1.00 52.00 85 PRO A O 1
ATOM 662 N N . GLU A 1 86 ? -14.618 26.640 16.138 1.00 47.16 86 GLU A N 1
ATOM 663 C CA . GLU A 1 86 ? -14.549 27.660 17.180 1.00 47.16 86 GLU A CA 1
ATOM 664 C C . GLU A 1 86 ? -14.460 26.960 18.539 1.00 47.16 86 GLU A C 1
ATOM 666 O O . GLU A 1 86 ? -15.364 26.230 18.959 1.00 47.16 86 GLU A O 1
ATOM 671 N N . ALA A 1 87 ? -13.333 27.161 19.219 1.00 47.16 87 ALA A N 1
ATOM 672 C CA . ALA A 1 87 ? -13.145 26.751 20.594 1.00 47.16 87 ALA A CA 1
ATOM 673 C C . ALA A 1 87 ? -14.171 27.490 21.460 1.00 47.16 87 ALA A C 1
ATOM 675 O O . ALA A 1 87 ? -14.069 28.694 21.698 1.00 47.16 87 ALA A O 1
ATOM 676 N N . LYS A 1 88 ? -15.182 26.757 21.926 1.00 54.09 88 LYS A N 1
ATOM 677 C CA . LYS A 1 88 ? -16.136 27.230 22.923 1.00 54.09 88 LYS A CA 1
ATOM 678 C C . LYS A 1 88 ? -15.383 27.391 24.244 1.00 54.09 88 LYS A C 1
ATOM 680 O O . LYS A 1 88 ? -15.173 26.426 24.973 1.00 54.09 88 LYS A O 1
ATOM 685 N N . VAL A 1 89 ? -14.924 28.614 24.496 1.00 52.62 89 VAL A N 1
ATOM 686 C CA . VAL A 1 89 ? -14.312 29.050 25.752 1.00 52.62 89 VAL A CA 1
ATOM 687 C C . VAL A 1 89 ? -15.327 28.830 26.873 1.00 52.62 89 VAL A C 1
ATOM 689 O O . VAL A 1 89 ? -16.363 29.489 26.934 1.00 52.62 89 VAL A O 1
ATOM 692 N N . ILE A 1 90 ? -15.043 27.859 27.736 1.00 47.41 90 ILE A N 1
ATOM 693 C CA . ILE A 1 90 ? -15.725 27.686 29.017 1.00 47.41 90 ILE A CA 1
ATOM 694 C C . ILE A 1 90 ? -15.128 28.742 29.963 1.00 47.41 90 ILE A C 1
ATOM 696 O O . ILE A 1 90 ? -13.904 28.787 30.096 1.00 47.41 90 ILE A O 1
ATOM 700 N N . PRO A 1 91 ? -15.935 29.613 30.593 1.00 50.16 91 PRO A N 1
ATOM 701 C CA . PRO A 1 91 ? -15.423 30.614 31.519 1.00 50.16 91 PRO A CA 1
ATOM 702 C C . PRO A 1 91 ? -14.935 29.943 32.809 1.00 50.16 91 PRO A C 1
ATOM 704 O O . PRO A 1 91 ? -15.722 29.414 33.594 1.00 50.16 91 PRO A O 1
ATOM 707 N N . THR A 1 92 ? -13.623 29.973 33.022 1.00 49.38 92 THR A N 1
ATOM 708 C CA . THR A 1 92 ? -12.981 29.674 34.306 1.00 49.38 92 THR A CA 1
ATOM 709 C C . THR A 1 92 ? -13.243 30.839 35.272 1.00 49.38 92 THR A C 1
ATOM 711 O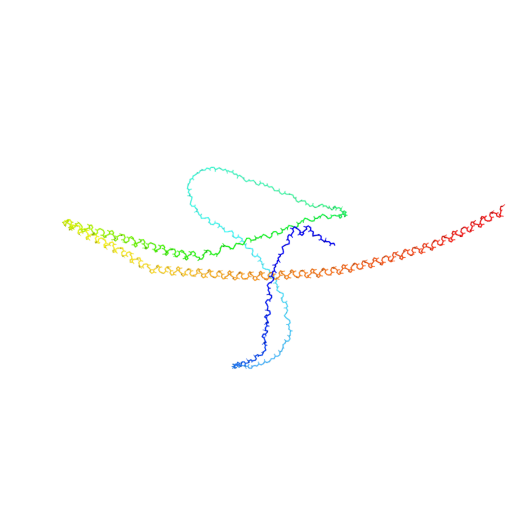 O . THR A 1 92 ? -12.990 31.983 34.893 1.00 49.38 92 THR A O 1
ATOM 714 N N . PRO A 1 93 ? -13.732 30.609 36.504 1.00 50.53 93 PRO A N 1
ATOM 715 C CA . PRO A 1 93 ? -13.878 31.679 37.487 1.00 50.53 93 PRO A CA 1
ATOM 716 C C . PRO A 1 93 ? -12.506 32.141 38.005 1.00 50.53 93 PRO A C 1
ATOM 718 O O . PRO A 1 93 ? -11.710 31.343 38.502 1.00 50.53 93 PRO A O 1
ATOM 721 N N . GLU A 1 94 ? -12.249 33.443 37.875 1.00 42.06 94 GLU A N 1
ATOM 722 C CA . GLU A 1 94 ? -11.059 34.141 38.371 1.00 42.06 94 GLU A CA 1
ATOM 723 C C . GLU A 1 94 ? -10.921 34.050 39.904 1.00 42.06 94 GLU A C 1
ATOM 725 O O . GLU A 1 94 ? -11.872 34.360 40.631 1.00 42.06 94 GLU A O 1
ATOM 730 N N . PRO A 1 95 ? -9.721 33.757 40.435 1.00 44.88 95 PRO A N 1
ATOM 731 C CA . PRO A 1 95 ? -9.326 34.215 41.753 1.00 44.88 95 PRO A CA 1
ATOM 732 C C . PRO A 1 95 ? -8.784 35.648 41.657 1.00 44.88 95 PRO A C 1
ATOM 734 O O . PRO A 1 95 ? -7.915 35.971 40.850 1.00 44.88 95 PRO A O 1
ATOM 737 N N . LYS A 1 96 ? -9.329 36.516 42.509 1.00 46.34 96 LYS A N 1
ATOM 738 C CA . LYS A 1 96 ? -8.943 37.922 42.658 1.00 46.34 96 LYS A CA 1
ATOM 739 C C . LYS A 1 96 ? -7.475 38.078 43.086 1.00 46.34 96 LYS A C 1
ATOM 741 O O . LYS A 1 96 ? -6.978 37.275 43.874 1.00 46.34 96 LYS A O 1
ATOM 746 N N . SER A 1 97 ? -6.929 39.249 42.724 1.00 39.66 97 SER A N 1
ATOM 747 C CA . SER A 1 97 ? -5.847 40.025 43.378 1.00 39.66 97 SER A CA 1
ATOM 748 C C . SER A 1 97 ? -4.438 40.004 42.726 1.00 39.66 97 SER A C 1
ATOM 750 O O . SER A 1 97 ? -4.149 39.118 41.931 1.00 39.66 97 SER A O 1
ATOM 752 N N . PRO A 1 98 ? -3.588 41.041 42.943 1.00 49.41 98 PRO A N 1
ATOM 753 C CA . PRO A 1 98 ? -3.489 42.176 42.014 1.00 49.41 98 PRO A CA 1
ATOM 754 C C . PRO A 1 98 ? -2.046 42.538 41.575 1.00 49.41 98 PRO A C 1
ATOM 756 O O . PRO A 1 98 ? -1.070 42.072 42.146 1.00 49.41 98 PRO A O 1
ATOM 759 N N . ALA A 1 99 ? -1.966 43.484 40.627 1.00 38.22 99 ALA A N 1
ATOM 760 C CA . ALA A 1 99 ? -0.872 44.443 40.390 1.00 38.22 99 ALA A CA 1
ATOM 761 C C . ALA A 1 99 ? 0.519 43.924 39.954 1.00 38.22 99 ALA A C 1
ATOM 763 O O . ALA A 1 99 ? 1.277 43.408 40.763 1.00 38.22 99 ALA A O 1
ATOM 764 N N . ASN A 1 100 ? 0.919 44.225 38.708 1.00 35.84 100 ASN A N 1
ATOM 765 C CA . ASN A 1 100 ? 2.007 45.171 38.365 1.00 35.84 100 ASN A CA 1
ATOM 766 C C . ASN A 1 100 ? 2.555 44.966 36.938 1.00 35.84 100 ASN A C 1
ATOM 768 O O . ASN A 1 100 ? 2.738 43.839 36.498 1.00 35.84 100 ASN A O 1
ATOM 772 N N . GLY A 1 101 ? 2.933 46.086 36.302 1.00 34.69 101 GLY A N 1
ATOM 773 C CA . GLY A 1 101 ? 3.856 46.173 35.152 1.00 34.69 101 GLY A CA 1
ATOM 774 C C . GLY A 1 101 ? 3.195 45.948 33.787 1.00 34.69 101 GLY A C 1
ATOM 775 O O . GLY A 1 101 ? 2.735 44.856 33.499 1.00 34.69 101 GLY A O 1
ATOM 776 N N . SER A 1 102 ? 3.033 46.956 32.916 1.00 38.34 102 SER A N 1
ATOM 777 C CA . SER A 1 102 ? 4.100 47.549 32.077 1.00 38.34 102 SER A CA 1
ATOM 778 C C . SER A 1 102 ? 4.913 46.431 31.401 1.00 38.34 102 SER A C 1
ATOM 780 O O . SER A 1 102 ? 5.540 45.652 32.102 1.00 38.34 102 SER A O 1
ATOM 782 N N . VAL A 1 103 ? 4.908 46.237 30.077 1.00 40.47 103 VAL A N 1
ATOM 783 C CA . VAL A 1 103 ? 5.505 47.156 29.099 1.00 40.47 103 VAL A CA 1
ATOM 784 C C . VAL A 1 103 ? 4.889 46.970 27.702 1.00 40.47 103 VAL A C 1
ATOM 786 O O . VAL A 1 103 ? 4.644 45.863 27.230 1.00 40.47 103 VAL A O 1
ATOM 789 N N . SER A 1 104 ? 4.707 48.108 27.040 1.00 39.34 104 SER A N 1
ATOM 790 C CA . SER A 1 104 ? 4.442 48.313 25.616 1.00 39.34 104 SER A CA 1
ATOM 791 C C . SER A 1 104 ? 5.575 47.789 24.723 1.00 39.34 104 SER A C 1
ATOM 793 O O . SER A 1 104 ? 6.745 48.027 25.021 1.00 39.34 104 SER A O 1
ATOM 795 N N . SER A 1 105 ? 5.257 47.159 23.587 1.00 41.66 105 SER A N 1
ATOM 796 C CA . SER A 1 105 ? 6.149 47.129 22.419 1.00 41.66 105 SER A CA 1
ATOM 797 C C . SER A 1 105 ? 5.374 46.981 21.107 1.00 41.66 105 SER A C 1
ATOM 799 O O . SER A 1 105 ? 4.546 46.099 20.913 1.00 41.66 105 SER A O 1
ATOM 801 N N . LYS A 1 106 ? 5.680 47.946 20.247 1.00 41.94 106 LYS A N 1
ATOM 802 C CA . LYS A 1 106 ? 5.133 48.365 18.955 1.00 41.94 106 LYS A CA 1
ATOM 803 C C . LYS A 1 106 ? 5.525 47.423 17.794 1.00 41.94 106 LYS A C 1
ATOM 805 O O . LYS A 1 106 ? 6.577 46.792 17.875 1.00 41.94 106 LYS A O 1
ATOM 810 N N . PRO A 1 107 ? 4.752 47.382 16.688 1.00 46.69 107 PRO A N 1
ATOM 811 C CA . PRO A 1 107 ? 5.069 46.593 15.499 1.00 46.69 107 PRO A CA 1
ATOM 812 C C . PRO A 1 107 ? 5.909 47.389 14.486 1.00 46.69 107 PRO A C 1
ATOM 814 O O . PRO A 1 107 ? 5.676 48.582 14.282 1.00 46.69 107 PRO A O 1
ATOM 817 N N . SER A 1 108 ? 6.822 46.702 13.794 1.00 39.97 108 SER A N 1
ATOM 818 C CA . SER A 1 108 ? 7.528 47.222 12.616 1.00 39.97 108 SER A CA 1
ATOM 819 C C . SER A 1 108 ? 7.694 46.120 11.562 1.00 39.97 108 SER A C 1
ATOM 821 O O . SER A 1 108 ? 8.493 45.203 11.725 1.00 39.97 108 SER A O 1
ATOM 823 N N . ALA A 1 109 ? 6.946 46.242 10.465 1.00 43.16 109 ALA A N 1
ATOM 824 C CA . ALA A 1 109 ? 7.392 45.855 9.118 1.00 43.16 109 ALA A CA 1
ATOM 825 C C . ALA A 1 109 ? 8.469 46.880 8.642 1.00 43.16 109 ALA A C 1
ATOM 827 O O . ALA A 1 109 ? 8.742 47.805 9.414 1.00 43.16 109 ALA A O 1
ATOM 828 N N . PRO A 1 110 ? 9.039 46.867 7.410 1.00 55.84 110 PRO A N 1
ATOM 829 C CA . PRO A 1 110 ? 8.784 46.040 6.215 1.00 55.84 110 PRO A CA 1
ATOM 830 C C . PRO A 1 110 ? 10.093 45.626 5.476 1.00 55.84 110 PRO A C 1
ATOM 832 O O . PRO A 1 110 ? 11.170 45.732 6.057 1.00 55.84 110 PRO A O 1
ATOM 835 N N . LYS A 1 111 ? 9.988 45.235 4.183 1.00 39.56 111 LYS A N 1
ATOM 836 C CA . LYS A 1 111 ? 10.909 45.512 3.031 1.00 39.56 111 LYS A CA 1
ATOM 837 C C . LYS A 1 111 ? 11.213 44.241 2.202 1.00 39.56 111 LYS A C 1
ATOM 839 O O . LYS A 1 111 ? 11.852 43.320 2.685 1.00 39.56 111 LYS A O 1
ATOM 844 N N . ALA A 1 112 ? 10.521 44.050 1.069 1.00 38.56 112 ALA A N 1
ATOM 845 C CA . ALA A 1 112 ? 10.940 44.382 -0.315 1.00 38.56 112 ALA A CA 1
ATOM 846 C C . ALA A 1 112 ? 12.209 43.610 -0.752 1.00 38.56 112 ALA A C 1
ATOM 848 O O . ALA A 1 112 ? 13.279 43.851 -0.215 1.00 38.56 112 ALA A O 1
ATOM 849 N N . ALA A 1 113 ? 12.101 42.541 -1.549 1.00 41.12 113 ALA A N 1
ATOM 850 C CA . ALA A 1 113 ? 11.921 42.499 -3.013 1.00 41.12 113 ALA A CA 1
ATOM 851 C C . ALA A 1 113 ? 13.165 42.942 -3.811 1.00 41.12 113 ALA A C 1
ATOM 853 O O . ALA A 1 113 ? 13.473 44.128 -3.797 1.00 41.12 113 ALA A O 1
ATOM 854 N N . GLN A 1 114 ? 13.782 41.979 -4.526 1.00 44.75 114 GLN A N 1
ATOM 855 C CA . GLN A 1 114 ? 14.531 42.034 -5.813 1.00 44.75 114 GLN A CA 1
ATOM 856 C C . GLN A 1 114 ? 15.733 41.045 -5.836 1.00 44.75 114 GLN A C 1
ATOM 858 O O . GLN A 1 114 ? 16.163 40.614 -4.771 1.00 44.75 114 GLN A O 1
ATOM 863 N N . PRO A 1 115 ? 16.310 40.678 -7.004 1.00 49.94 115 PRO A N 1
ATOM 864 C CA . PRO A 1 115 ? 15.694 39.891 -8.075 1.00 49.94 115 PRO A CA 1
ATOM 865 C C . PRO A 1 115 ? 16.631 38.762 -8.589 1.00 49.94 115 PRO A C 1
ATOM 867 O O . PRO A 1 115 ? 17.784 38.624 -8.190 1.00 49.94 115 PRO A O 1
ATOM 870 N N . SER A 1 116 ? 16.115 37.956 -9.513 1.00 47.47 116 SER A N 1
ATOM 871 C CA . SER A 1 116 ? 16.813 36.920 -10.284 1.00 47.47 116 SER A CA 1
ATOM 872 C C . SER A 1 116 ? 18.005 37.445 -11.105 1.00 47.47 116 SER A C 1
ATOM 874 O O . SER A 1 116 ? 17.918 38.551 -11.640 1.00 47.47 116 SER A O 1
ATOM 876 N N . PRO A 1 117 ? 19.018 36.606 -11.385 1.00 53.78 117 PRO A N 1
ATOM 877 C CA . PRO A 1 117 ? 19.807 36.719 -12.606 1.00 53.78 117 PRO A CA 1
ATOM 878 C C . PRO A 1 117 ? 19.438 35.628 -13.627 1.00 53.78 117 PRO A C 1
ATOM 880 O O . PRO A 1 117 ? 19.200 34.468 -13.293 1.00 53.78 117 PRO A O 1
ATOM 883 N N . SER A 1 118 ? 19.379 36.049 -14.888 1.00 43.91 118 SER A N 1
ATOM 884 C CA . SER A 1 118 ? 19.225 35.238 -16.101 1.00 43.91 118 SER A CA 1
ATOM 885 C C . SER A 1 118 ? 20.539 35.317 -16.920 1.00 43.91 118 SER A C 1
ATOM 887 O O . SER A 1 118 ? 21.473 35.978 -16.468 1.00 43.91 118 SER A O 1
ATOM 889 N N . PRO A 1 119 ? 20.683 34.603 -18.050 1.00 51.75 119 PRO A N 1
ATOM 890 C CA . PRO A 1 119 ? 21.758 33.651 -18.308 1.00 51.75 119 PRO A CA 1
ATOM 891 C C . PRO A 1 119 ? 22.909 34.233 -19.146 1.00 51.75 119 PRO A C 1
ATOM 893 O O . PRO A 1 119 ? 22.683 35.041 -20.044 1.00 51.75 119 PRO A O 1
ATOM 896 N N . GLU A 1 120 ? 24.132 33.752 -18.919 1.00 42.19 120 GLU A N 1
ATOM 897 C CA . GLU A 1 120 ? 25.290 34.056 -19.768 1.00 42.19 120 GLU A CA 1
ATOM 898 C C . GLU A 1 120 ? 25.824 32.785 -20.447 1.00 42.19 120 GLU A C 1
ATOM 900 O O . GLU A 1 120 ? 25.707 31.671 -19.935 1.00 42.19 120 GLU A O 1
ATOM 905 N N . ALA A 1 121 ? 26.298 32.983 -21.672 1.00 50.38 121 ALA A N 1
ATOM 906 C CA . ALA A 1 121 ? 26.399 32.026 -22.766 1.00 50.38 121 ALA A CA 1
ATOM 907 C C . ALA A 1 121 ? 27.759 31.261 -22.790 1.00 50.38 121 ALA A C 1
ATOM 909 O O . ALA A 1 121 ? 28.554 31.382 -21.859 1.00 50.38 121 ALA A O 1
ATOM 910 N N . PRO A 1 122 ? 28.033 30.413 -23.807 1.00 50.25 122 PRO A N 1
ATOM 911 C CA . PRO A 1 122 ? 28.781 29.167 -23.655 1.00 50.25 122 PRO A CA 1
ATOM 912 C C . PRO A 1 122 ? 30.302 29.338 -23.723 1.00 50.25 122 PRO A C 1
ATOM 914 O O . PRO A 1 122 ? 30.840 29.966 -24.637 1.00 50.25 122 PRO A O 1
ATOM 917 N N . GLN A 1 123 ? 31.008 28.673 -22.808 1.00 44.19 123 GLN A N 1
ATOM 918 C CA . GLN A 1 123 ? 32.447 28.465 -22.917 1.00 44.19 123 GLN A CA 1
ATOM 919 C C . GLN A 1 123 ? 32.763 27.193 -23.711 1.00 44.19 123 GLN A C 1
ATOM 921 O O . GLN A 1 123 ? 32.109 26.157 -23.619 1.00 44.19 123 GLN A O 1
ATOM 926 N N . LYS A 1 124 ? 33.777 27.350 -24.553 1.00 50.34 124 LYS A N 1
ATOM 927 C CA . LYS A 1 124 ? 34.295 26.434 -25.559 1.00 50.34 124 LYS A CA 1
ATOM 928 C C . LYS A 1 124 ? 35.337 25.531 -24.893 1.00 50.34 124 LYS A C 1
ATOM 930 O O . LYS A 1 124 ? 36.477 25.957 -24.734 1.00 50.34 124 LYS A O 1
ATOM 935 N N . GLU A 1 125 ? 34.966 24.309 -24.517 1.00 40.97 125 GLU A N 1
ATOM 936 C CA . GLU A 1 125 ? 35.911 23.313 -23.995 1.00 40.97 125 GLU A CA 1
ATOM 937 C C . GLU A 1 125 ? 36.302 22.279 -25.058 1.00 40.97 125 GLU A C 1
ATOM 939 O O . GLU A 1 125 ? 35.490 21.767 -25.828 1.00 40.97 125 GLU A O 1
ATOM 944 N N . THR A 1 126 ? 37.605 22.018 -25.103 1.00 49.81 126 THR A N 1
ATOM 945 C CA . THR A 1 126 ? 38.264 20.968 -25.881 1.00 49.81 126 THR A CA 1
ATOM 946 C C . THR A 1 126 ? 38.306 19.677 -25.052 1.00 49.81 126 THR A C 1
ATOM 948 O O . THR A 1 126 ? 38.321 19.748 -23.824 1.00 49.81 126 THR A O 1
ATOM 951 N N . PRO A 1 127 ? 38.331 18.484 -25.673 1.00 55.34 127 PRO A N 1
ATOM 952 C CA . PRO A 1 127 ? 38.195 17.229 -24.947 1.00 55.34 127 PRO A CA 1
ATOM 953 C C . PRO A 1 127 ? 39.537 16.796 -24.346 1.00 55.34 127 PRO A C 1
ATOM 955 O O . PRO A 1 127 ? 40.470 16.441 -25.068 1.00 55.34 127 PRO A O 1
ATOM 958 N N . LYS A 1 128 ? 39.621 16.763 -23.015 1.00 44.44 128 LYS A N 1
ATOM 959 C CA . LYS A 1 128 ? 40.597 15.945 -22.288 1.00 44.44 128 LYS A CA 1
ATOM 960 C C . LYS A 1 128 ? 39.845 14.921 -21.449 1.00 44.44 128 LYS A C 1
ATOM 962 O O . LYS A 1 128 ? 39.109 15.268 -20.534 1.00 44.44 128 LYS A O 1
ATOM 967 N N . MET A 1 129 ? 40.027 13.659 -21.832 1.00 53.75 129 MET A N 1
ATOM 968 C CA . MET A 1 129 ? 39.755 12.498 -20.997 1.00 53.75 129 MET A CA 1
ATOM 969 C C . MET A 1 129 ? 40.526 12.639 -19.686 1.00 53.75 129 MET A C 1
ATOM 971 O O . MET A 1 129 ? 41.744 12.744 -19.736 1.00 53.75 129 MET A O 1
ATOM 975 N N . ASP A 1 130 ? 39.815 12.630 -18.563 1.00 45.44 130 ASP A N 1
ATOM 976 C CA . ASP A 1 130 ? 40.235 12.006 -17.306 1.00 45.44 130 ASP A CA 1
ATOM 977 C C . ASP A 1 130 ? 39.015 11.964 -16.373 1.00 45.44 130 ASP A C 1
ATOM 979 O O . ASP A 1 130 ? 38.526 12.989 -15.900 1.00 45.44 130 ASP A O 1
ATOM 983 N N . LEU A 1 131 ? 38.470 10.761 -16.167 1.00 54.03 131 LEU A N 1
ATOM 984 C CA . LEU A 1 131 ? 37.420 10.501 -15.182 1.00 54.03 131 LEU A CA 1
ATOM 985 C C . LEU A 1 131 ? 38.042 10.499 -13.774 1.00 54.03 131 LEU A C 1
ATOM 987 O O . LEU A 1 131 ? 38.873 9.631 -13.499 1.00 54.03 131 LEU A O 1
ATOM 991 N N . PRO A 1 132 ? 37.599 11.354 -12.837 1.00 62.97 132 PRO A N 1
ATOM 992 C CA . PRO A 1 132 ? 37.774 11.084 -11.417 1.00 62.97 132 PRO A CA 1
ATOM 993 C C . PRO A 1 132 ? 36.765 10.018 -10.936 1.00 62.97 132 PRO A C 1
ATOM 995 O O . PRO A 1 132 ? 35.650 9.932 -11.463 1.00 62.97 132 PRO A O 1
ATOM 998 N N . PRO A 1 133 ? 37.126 9.194 -9.935 1.00 55.84 133 PRO A N 1
ATOM 999 C CA . PRO A 1 133 ? 36.250 8.161 -9.391 1.00 55.84 133 PRO A CA 1
ATOM 1000 C C . PRO A 1 133 ? 35.005 8.782 -8.741 1.00 55.84 133 PRO A C 1
ATOM 1002 O O . PRO A 1 133 ? 35.101 9.724 -7.954 1.00 55.84 133 PRO A O 1
ATOM 1005 N N . GLN A 1 134 ? 33.832 8.235 -9.070 1.00 56.19 134 GLN A N 1
ATOM 1006 C CA . GLN A 1 134 ? 32.566 8.585 -8.424 1.00 56.19 134 GLN A CA 1
ATOM 1007 C C . GLN A 1 134 ? 32.639 8.331 -6.904 1.00 56.19 134 GLN A C 1
ATOM 1009 O O . GLN A 1 134 ? 33.182 7.302 -6.489 1.00 56.19 134 GLN A O 1
ATOM 1014 N N . PRO A 1 135 ? 32.073 9.217 -6.064 1.00 60.78 135 PRO A N 1
ATOM 1015 C CA . PRO A 1 135 ? 31.916 8.950 -4.640 1.00 60.78 135 PRO A CA 1
ATOM 1016 C C . PRO A 1 135 ? 30.921 7.797 -4.410 1.00 60.78 135 PRO A C 1
ATOM 1018 O O . PRO A 1 135 ? 29.969 7.646 -5.181 1.00 60.78 135 PRO A O 1
ATOM 1021 N N . PRO A 1 136 ? 31.111 6.983 -3.355 1.00 55.66 136 PRO A N 1
ATOM 1022 C CA . PRO A 1 136 ? 30.219 5.876 -3.050 1.00 55.66 136 PRO A CA 1
ATOM 1023 C C . PRO A 1 136 ? 28.806 6.380 -2.738 1.00 55.66 136 PRO A C 1
ATOM 1025 O O . PRO A 1 136 ? 28.601 7.311 -1.960 1.00 55.66 136 PRO A O 1
ATOM 1028 N N . THR A 1 137 ? 27.842 5.717 -3.365 1.00 55.53 137 THR A N 1
ATOM 1029 C CA . THR A 1 137 ? 26.396 5.794 -3.159 1.00 55.53 137 THR A CA 1
ATOM 1030 C C . THR A 1 137 ? 26.034 5.917 -1.671 1.00 55.53 137 THR A C 1
ATOM 1032 O O . THR A 1 137 ? 26.537 5.123 -0.871 1.00 55.53 137 THR A O 1
ATOM 1035 N N . PRO A 1 138 ? 25.142 6.840 -1.262 1.00 44.38 138 PRO A N 1
ATOM 1036 C CA . PRO A 1 138 ? 24.637 6.842 0.102 1.00 44.38 138 PRO A CA 1
ATOM 1037 C C . PRO A 1 138 ? 23.867 5.544 0.349 1.00 44.38 138 PRO A C 1
ATOM 1039 O O . PRO A 1 138 ? 22.914 5.214 -0.360 1.00 44.38 138 PRO A O 1
ATOM 1042 N N . ALA A 1 139 ? 24.310 4.799 1.359 1.00 40.75 139 ALA A N 1
ATOM 1043 C CA . ALA A 1 139 ? 23.570 3.687 1.919 1.00 40.75 139 ALA A CA 1
ATOM 1044 C C . ALA A 1 139 ? 22.174 4.182 2.314 1.00 40.75 139 ALA A C 1
ATOM 1046 O O . ALA A 1 139 ? 22.025 5.021 3.203 1.00 40.75 139 ALA A O 1
ATOM 1047 N N . ILE A 1 140 ? 21.153 3.655 1.645 1.00 44.88 140 ILE A N 1
ATOM 1048 C CA . ILE A 1 140 ? 19.777 3.719 2.121 1.00 44.88 140 ILE A CA 1
ATOM 1049 C C . ILE A 1 140 ? 19.766 2.923 3.428 1.00 44.88 140 ILE A C 1
ATOM 1051 O O . ILE A 1 140 ? 19.722 1.693 3.423 1.00 44.88 140 ILE A O 1
ATOM 1055 N N . GLN A 1 141 ? 19.875 3.627 4.557 1.00 41.75 141 GLN A N 1
ATOM 1056 C CA . GLN A 1 141 ? 19.454 3.092 5.841 1.00 41.75 141 GLN A CA 1
ATOM 1057 C C . GLN A 1 141 ? 17.959 2.821 5.720 1.00 41.75 141 GLN A C 1
ATOM 1059 O O . GLN A 1 141 ? 17.135 3.733 5.738 1.00 41.75 141 GLN A O 1
ATOM 1064 N N . VAL A 1 142 ? 17.622 1.544 5.566 1.00 44.28 142 VAL A N 1
ATOM 1065 C CA . VAL A 1 142 ? 16.301 1.034 5.904 1.00 44.28 142 VAL A CA 1
ATOM 1066 C C . VAL A 1 142 ? 16.148 1.278 7.399 1.00 44.28 142 VAL A C 1
ATOM 1068 O O . VAL A 1 142 ? 16.686 0.555 8.233 1.00 44.28 142 VAL A O 1
ATOM 1071 N N . GLN A 1 143 ? 15.496 2.390 7.712 1.00 37.06 143 GLN A N 1
ATOM 1072 C CA . GLN A 1 143 ? 15.053 2.756 9.038 1.00 37.06 143 GLN A CA 1
ATOM 1073 C C . GLN A 1 143 ? 14.143 1.627 9.523 1.00 37.06 143 GLN A C 1
ATOM 1075 O O . GLN A 1 143 ? 13.036 1.454 9.014 1.00 37.06 143 GLN A O 1
ATOM 1080 N N . SER A 1 144 ? 14.650 0.812 10.450 1.00 43.19 144 SER A N 1
ATOM 1081 C CA . SER A 1 144 ? 13.855 -0.148 11.207 1.00 43.19 144 SER A CA 1
ATOM 1082 C C . SER A 1 144 ? 12.711 0.613 11.856 1.00 43.19 144 SER A C 1
ATOM 1084 O O . SER A 1 144 ? 12.892 1.322 12.843 1.00 43.19 144 SER A O 1
ATOM 1086 N N . GLN A 1 145 ? 11.543 0.507 11.237 1.00 38.56 145 GLN A N 1
ATOM 1087 C CA . GLN A 1 145 ? 10.292 1.001 11.760 1.00 38.56 145 GLN A CA 1
ATOM 1088 C C . GLN A 1 145 ? 10.017 0.215 13.044 1.00 38.56 145 GLN A C 1
ATOM 1090 O O . GLN A 1 145 ? 9.745 -0.988 13.014 1.00 38.56 145 GLN A O 1
ATOM 1095 N N . GLU A 1 146 ? 10.174 0.898 14.176 1.00 37.00 146 GLU A N 1
ATOM 1096 C CA . GLU A 1 146 ? 9.718 0.437 15.477 1.00 37.00 146 GLU A CA 1
ATOM 1097 C C . GLU A 1 146 ? 8.292 -0.089 15.332 1.00 37.00 146 GLU A C 1
ATOM 1099 O O . GLU A 1 146 ? 7.389 0.607 14.873 1.00 37.00 146 GLU A O 1
ATOM 1104 N N . SER A 1 147 ? 8.110 -1.357 15.677 1.00 39.34 147 SER A N 1
ATOM 1105 C CA . SER A 1 147 ? 6.802 -1.984 15.756 1.00 39.34 147 SER A CA 1
ATOM 1106 C C . SER A 1 147 ? 6.161 -1.566 17.086 1.00 39.34 147 SER A C 1
ATOM 1108 O O . SER A 1 147 ? 6.633 -2.023 18.130 1.00 39.34 147 SER A O 1
ATOM 1110 N N . PRO A 1 148 ? 5.082 -0.759 17.124 1.00 44.97 148 PRO A N 1
ATOM 1111 C CA . PRO A 1 148 ? 4.315 -0.571 18.347 1.00 44.97 148 PRO A CA 1
ATOM 1112 C C . PRO A 1 148 ? 3.413 -1.797 18.517 1.00 44.97 148 PRO A C 1
ATOM 1114 O O . PRO A 1 148 ? 2.244 -1.802 18.148 1.00 44.97 148 PRO A O 1
ATOM 1117 N N . SER A 1 149 ? 3.978 -2.895 19.013 1.00 46.88 149 SER A N 1
ATOM 1118 C CA . SER A 1 149 ? 3.261 -4.158 19.225 1.00 46.88 149 SER A CA 1
ATOM 1119 C C . SER A 1 149 ? 3.239 -4.572 20.692 1.00 46.88 149 SER A C 1
ATOM 1121 O O . SER A 1 149 ? 3.462 -5.735 20.985 1.00 46.88 149 SER A O 1
ATOM 1123 N N . VAL A 1 150 ? 2.954 -3.658 21.632 1.00 48.34 150 VAL A N 1
ATOM 1124 C CA . VAL A 1 150 ? 2.612 -4.046 23.019 1.00 48.34 150 VAL A CA 1
ATOM 1125 C C . VAL A 1 150 ? 1.707 -3.013 23.727 1.00 48.34 150 VAL A C 1
ATOM 1127 O O . VAL A 1 150 ? 2.034 -2.535 24.803 1.00 48.34 150 VAL A O 1
ATOM 1130 N N . MET A 1 151 ? 0.555 -2.627 23.163 1.00 44.91 151 MET A N 1
ATOM 1131 C CA . MET A 1 151 ? -0.428 -1.791 23.898 1.00 44.91 151 MET A CA 1
ATOM 1132 C C . MET A 1 151 ? -1.899 -2.165 23.637 1.00 44.91 151 MET A C 1
ATOM 1134 O O . MET A 1 151 ? -2.767 -1.302 23.551 1.00 44.91 151 MET A O 1
ATOM 1138 N N . SER A 1 152 ? -2.235 -3.455 23.506 1.00 47.50 152 SER A N 1
ATOM 1139 C CA . SER A 1 152 ? -3.648 -3.836 23.272 1.00 47.50 152 SER A CA 1
ATOM 1140 C C . SER A 1 152 ? -4.149 -5.073 24.022 1.00 47.50 152 SER A C 1
ATOM 1142 O O . SER A 1 152 ? -5.175 -5.629 23.649 1.00 47.50 152 SER A O 1
ATOM 1144 N N . ARG A 1 153 ? -3.485 -5.506 25.105 1.00 46.66 153 ARG A N 1
ATOM 1145 C CA . ARG A 1 153 ? -3.960 -6.649 25.921 1.00 46.66 153 ARG A CA 1
ATOM 1146 C C . ARG A 1 153 ? -4.355 -6.344 27.371 1.00 46.66 153 ARG A C 1
ATOM 1148 O O . ARG A 1 153 ? -4.694 -7.277 28.084 1.00 46.66 153 ARG A O 1
ATOM 1155 N N . VAL A 1 154 ? -4.374 -5.081 27.804 1.00 49.25 154 VAL A N 1
ATOM 1156 C CA . VAL A 1 154 ? -4.593 -4.737 29.232 1.00 49.25 154 VAL A C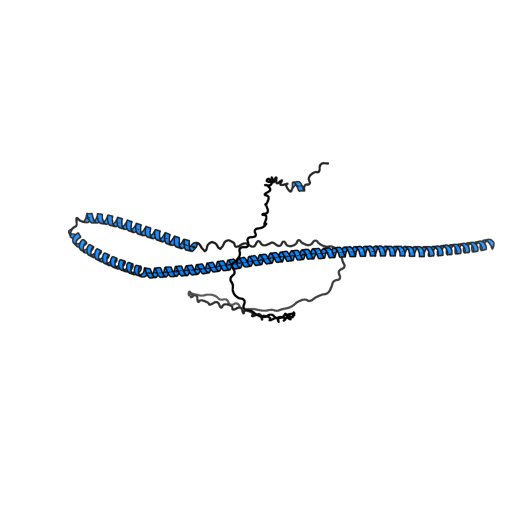A 1
ATOM 1157 C C . VAL A 1 154 ? -5.995 -4.179 29.543 1.00 49.25 154 VAL A C 1
ATOM 1159 O O . VAL A 1 154 ? -6.361 -4.054 30.702 1.00 49.25 154 VAL A O 1
ATOM 1162 N N . LEU A 1 155 ? -6.845 -3.901 28.550 1.00 52.62 155 LEU A N 1
ATOM 1163 C CA . LEU A 1 155 ? -8.124 -3.204 28.800 1.00 52.62 155 LEU A CA 1
ATOM 1164 C C . LEU A 1 155 ? -9.352 -4.113 29.010 1.00 52.62 155 LEU A C 1
ATOM 1166 O O . LEU A 1 155 ? -10.443 -3.607 29.248 1.00 52.62 155 LEU A O 1
ATOM 1170 N N . GLY A 1 156 ? -9.196 -5.441 28.947 1.00 51.38 156 GLY A N 1
ATOM 1171 C CA . GLY A 1 156 ? -10.316 -6.390 29.075 1.00 51.38 156 GLY A CA 1
ATOM 1172 C C . GLY A 1 156 ? -10.449 -7.092 30.432 1.00 51.38 156 GLY A C 1
ATOM 1173 O O . GLY A 1 156 ? -11.516 -7.615 30.737 1.00 51.38 156 GLY A O 1
ATOM 1174 N N . THR A 1 157 ? -9.396 -7.126 31.257 1.00 50.69 157 THR A N 1
ATOM 1175 C CA . THR A 1 157 ? -9.408 -7.857 32.539 1.00 50.69 157 THR A CA 1
ATOM 1176 C C . THR A 1 157 ? -9.769 -6.982 33.737 1.00 50.69 157 THR A C 1
ATOM 1178 O O . THR A 1 157 ? -10.256 -7.518 34.730 1.00 50.69 157 THR A O 1
ATOM 1181 N N . SER A 1 158 ? -9.624 -5.653 33.644 1.00 62.12 158 SER A N 1
ATOM 1182 C CA . SER A 1 158 ? -9.721 -4.790 34.831 1.00 62.12 158 SER A CA 1
ATOM 1183 C C . SER A 1 158 ? -11.118 -4.758 35.450 1.00 62.12 158 SER A C 1
ATOM 1185 O O . SER A 1 158 ? -11.225 -4.759 36.663 1.00 62.12 158 SER A O 1
ATOM 1187 N N . LYS A 1 159 ? -12.201 -4.801 34.662 1.00 66.25 159 LYS A N 1
ATOM 1188 C CA . LYS A 1 159 ? -13.568 -4.719 35.219 1.00 66.25 159 LYS A CA 1
ATOM 1189 C C . LYS A 1 159 ? -14.007 -5.996 35.938 1.00 66.25 159 LYS A C 1
ATOM 1191 O O . LYS A 1 159 ? -14.762 -5.942 36.904 1.00 66.25 159 LYS A O 1
ATOM 1196 N N . ARG A 1 160 ? -13.532 -7.159 35.477 1.00 65.06 160 ARG A N 1
ATOM 1197 C CA . ARG A 1 160 ? -13.789 -8.444 36.147 1.00 65.06 160 ARG A CA 1
ATOM 1198 C C . ARG A 1 160 ? -12.959 -8.570 37.424 1.00 65.06 160 ARG A C 1
ATOM 1200 O O . ARG A 1 160 ? -13.443 -9.118 38.408 1.00 65.06 160 ARG A O 1
ATOM 1207 N N . GLU A 1 161 ? -11.736 -8.056 37.395 1.00 69.69 161 GLU A N 1
ATOM 1208 C CA . GLU A 1 161 ? -10.848 -7.979 38.554 1.00 69.69 161 GLU A CA 1
ATOM 1209 C C . GLU A 1 161 ? -11.379 -6.986 39.599 1.00 69.69 161 GLU A C 1
ATOM 1211 O O . GLU A 1 161 ? -11.456 -7.327 40.772 1.00 69.69 161 GLU A O 1
ATOM 1216 N N . GLU A 1 162 ? -11.895 -5.835 39.169 1.00 73.25 162 GLU A N 1
ATOM 1217 C CA . GLU A 1 162 ? -12.541 -4.832 40.024 1.00 73.25 162 GLU A CA 1
ATOM 1218 C C . GLU A 1 162 ? -13.810 -5.378 40.698 1.00 73.25 162 GLU A C 1
ATOM 1220 O O . GLU A 1 162 ? -13.992 -5.216 41.903 1.00 73.25 162 GLU A O 1
ATOM 1225 N N . ALA A 1 163 ? -14.653 -6.117 39.964 1.00 71.69 163 ALA A N 1
ATOM 1226 C CA . ALA A 1 163 ? -15.819 -6.783 40.547 1.00 71.69 163 ALA A CA 1
ATOM 1227 C C . ALA A 1 163 ? -15.429 -7.884 41.554 1.00 71.69 163 ALA A C 1
ATOM 1229 O O . ALA A 1 163 ? -16.077 -8.032 42.589 1.00 71.69 163 ALA A O 1
ATOM 1230 N N . ALA A 1 164 ? -14.363 -8.645 41.282 1.00 73.62 164 ALA A N 1
ATOM 1231 C CA . ALA A 1 164 ? -13.848 -9.651 42.213 1.00 73.62 164 ALA A CA 1
ATOM 1232 C C . ALA A 1 164 ? -13.222 -9.013 43.468 1.00 73.62 164 ALA A C 1
ATOM 1234 O O . ALA A 1 164 ? -13.356 -9.545 44.574 1.00 73.62 164 ALA A O 1
ATOM 1235 N N . GLN A 1 165 ? -12.583 -7.854 43.312 1.00 80.69 165 GLN A N 1
ATOM 1236 C CA . GLN A 1 165 ? -11.977 -7.105 44.404 1.00 80.69 165 GLN A CA 1
ATOM 1237 C C . GLN A 1 165 ? -13.037 -6.475 45.312 1.00 80.69 165 GLN A C 1
ATOM 1239 O O . GLN A 1 165 ? -12.988 -6.685 46.520 1.00 80.69 165 GLN A O 1
ATOM 1244 N N . ALA A 1 166 ? -14.078 -5.858 44.744 1.00 75.69 166 ALA A N 1
ATOM 1245 C CA . ALA A 1 166 ? -15.221 -5.349 45.506 1.00 75.69 166 ALA A CA 1
ATOM 1246 C C . ALA A 1 166 ? -15.932 -6.452 46.317 1.00 75.69 166 ALA A C 1
ATOM 1248 O O . ALA A 1 166 ? -16.382 -6.229 47.441 1.00 75.69 166 ALA A O 1
ATOM 1249 N N . LEU A 1 167 ? -16.004 -7.669 45.770 1.00 80.19 167 LEU A N 1
ATOM 1250 C CA . LEU A 1 167 ? -16.603 -8.822 46.443 1.00 80.19 167 LEU A CA 1
ATOM 1251 C C . LEU A 1 167 ? -15.715 -9.330 47.597 1.00 80.19 167 LEU A C 1
ATOM 125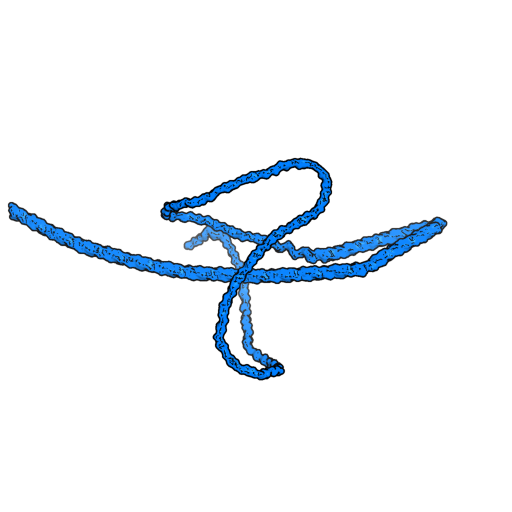3 O O . LEU A 1 167 ? -16.221 -9.708 48.654 1.00 80.19 167 LEU A O 1
ATOM 1257 N N . THR A 1 168 ? -14.393 -9.273 47.427 1.00 84.19 168 THR A N 1
ATOM 1258 C CA . THR A 1 168 ? -13.417 -9.615 48.474 1.00 84.19 168 THR A CA 1
ATOM 1259 C C . THR A 1 168 ? -13.444 -8.601 49.621 1.00 84.19 168 THR A C 1
ATOM 1261 O O . THR A 1 168 ? -13.462 -9.001 50.787 1.00 84.19 168 THR A O 1
ATOM 1264 N N . ASP A 1 169 ? -13.532 -7.308 49.306 1.00 82.88 169 ASP A N 1
ATOM 1265 C CA . ASP A 1 169 ? -13.652 -6.233 50.297 1.00 82.88 169 ASP A CA 1
ATOM 1266 C C . ASP A 1 169 ? -14.964 -6.354 51.094 1.00 82.88 169 ASP A C 1
ATOM 1268 O O . ASP A 1 169 ? -14.962 -6.256 52.323 1.00 82.88 169 ASP A O 1
ATOM 1272 N N . GLY A 1 170 ? -16.073 -6.701 50.427 1.00 84.81 170 GLY A N 1
ATOM 1273 C CA . GLY A 1 170 ? -17.354 -6.967 51.089 1.00 84.81 170 GLY A CA 1
ATOM 1274 C C . GLY A 1 170 ? -17.301 -8.124 52.099 1.00 84.81 170 GLY A C 1
ATOM 1275 O O . GLY A 1 170 ? -17.877 -8.026 53.186 1.00 84.81 170 GLY A O 1
ATOM 1276 N N . PHE A 1 171 ? -16.570 -9.204 51.797 1.00 89.44 171 PHE A N 1
ATOM 1277 C CA . PHE A 1 171 ? -16.366 -10.304 52.750 1.00 89.44 171 PHE A CA 1
ATOM 1278 C C . PHE A 1 171 ? -15.491 -9.903 53.940 1.00 89.44 171 PHE A C 1
ATOM 1280 O O . PHE A 1 171 ? -15.754 -10.339 55.065 1.00 89.44 171 PHE A O 1
ATOM 1287 N N . GLN A 1 172 ? -14.476 -9.063 53.722 1.00 89.69 172 GLN A N 1
ATOM 1288 C CA . GLN A 1 172 ? -13.658 -8.551 54.819 1.00 89.69 172 GLN A CA 1
ATOM 1289 C C . GLN A 1 172 ? -14.486 -7.708 55.788 1.00 89.69 172 GLN A C 1
ATOM 1291 O O . GLN A 1 172 ? -14.390 -7.911 56.999 1.00 89.69 172 GLN A O 1
ATOM 1296 N N . ASP A 1 173 ? -15.346 -6.824 55.291 1.00 84.19 173 ASP A N 1
ATOM 1297 C CA . ASP A 1 173 ? -16.177 -5.993 56.162 1.00 84.19 173 ASP A CA 1
ATOM 1298 C C . ASP A 1 173 ? -17.256 -6.800 56.897 1.00 84.19 173 ASP A C 1
ATOM 1300 O O . ASP A 1 173 ? -17.496 -6.556 58.082 1.00 84.19 173 ASP A O 1
ATOM 1304 N N . LEU A 1 174 ? -17.819 -7.841 56.269 1.00 85.94 174 LEU A N 1
ATOM 1305 C CA . LEU A 1 174 ? -18.702 -8.786 56.961 1.00 85.94 174 LEU A CA 1
ATOM 1306 C C . LEU A 1 174 ? -17.963 -9.516 58.095 1.00 85.94 174 LEU A C 1
ATOM 1308 O O . LEU A 1 174 ? -18.493 -9.656 59.196 1.00 85.94 174 LEU A O 1
ATOM 1312 N N . SER A 1 175 ? -16.723 -9.955 57.855 1.00 87.94 175 SER A N 1
ATOM 1313 C CA . SER A 1 175 ? -15.924 -10.629 58.884 1.00 87.94 175 SER A CA 1
ATOM 1314 C C . SER A 1 175 ? -15.568 -9.705 60.056 1.00 87.94 175 SER A C 1
ATOM 1316 O O . SER A 1 175 ? -15.615 -10.137 61.208 1.00 87.94 175 SER A O 1
ATOM 1318 N N . LYS A 1 176 ? -15.298 -8.417 59.791 1.00 89.94 176 LYS A N 1
ATOM 1319 C CA . LYS A 1 176 ? -15.098 -7.403 60.839 1.00 89.94 176 LYS A CA 1
ATOM 1320 C C . LYS A 1 176 ? -16.370 -7.202 61.653 1.00 89.94 176 LYS A C 1
ATOM 1322 O O . LYS A 1 176 ? -16.300 -7.203 62.876 1.00 89.94 176 LYS A O 1
ATOM 1327 N N . LEU A 1 177 ? -17.525 -7.096 60.992 1.00 90.94 177 LEU A N 1
ATOM 1328 C CA . LEU A 1 177 ? -18.817 -6.955 61.662 1.00 90.94 177 LEU A CA 1
ATOM 1329 C C . LEU A 1 177 ? -19.100 -8.144 62.590 1.00 90.94 177 LEU A C 1
ATOM 1331 O O . LEU A 1 177 ? -19.476 -7.943 63.742 1.00 90.94 177 LEU A O 1
ATOM 1335 N N . LEU A 1 178 ? -18.882 -9.373 62.110 1.00 88.56 178 LEU A N 1
ATOM 1336 C CA . LEU A 1 178 ? -19.059 -10.584 62.914 1.00 88.56 178 LEU A CA 1
ATOM 1337 C C . LEU A 1 178 ? -18.124 -10.600 64.124 1.00 88.56 178 LEU A C 1
ATOM 1339 O O . LEU A 1 178 ? -18.570 -10.910 65.224 1.00 88.56 178 LEU A O 1
ATOM 1343 N N . LYS A 1 179 ? -16.863 -10.193 63.950 1.00 90.25 179 LYS A N 1
ATOM 1344 C CA . LYS A 1 179 ? -15.902 -10.100 65.053 1.00 90.25 179 LYS A CA 1
ATOM 1345 C C . LYS A 1 179 ? -16.314 -9.057 66.097 1.00 90.25 179 LYS A C 1
ATOM 1347 O O . LYS A 1 179 ? -16.245 -9.334 67.287 1.00 90.25 179 LYS A O 1
ATOM 1352 N N . THR A 1 180 ? -16.814 -7.899 65.669 1.00 90.38 180 THR A N 1
ATOM 1353 C CA . THR A 1 180 ? -17.337 -6.868 66.580 1.00 90.38 180 THR A CA 1
ATOM 1354 C C . THR A 1 180 ? -18.599 -7.328 67.317 1.00 90.38 180 THR A C 1
ATOM 1356 O O . THR A 1 180 ? -18.788 -6.980 68.481 1.00 90.38 180 THR A O 1
ATOM 1359 N N . ILE A 1 181 ? -19.471 -8.115 66.675 1.00 86.38 181 ILE A N 1
ATOM 1360 C CA . ILE A 1 181 ? -20.638 -8.718 67.342 1.00 86.38 181 ILE A CA 1
ATOM 1361 C C . ILE A 1 181 ? -20.182 -9.715 68.415 1.00 86.38 181 ILE A C 1
ATOM 1363 O O . ILE A 1 181 ? -20.734 -9.702 69.513 1.00 86.38 181 ILE A O 1
ATOM 1367 N N . ASP A 1 182 ? -19.168 -10.528 68.119 1.00 87.06 182 ASP A N 1
ATOM 1368 C CA . ASP A 1 182 ? -18.623 -11.520 69.050 1.00 87.06 182 ASP A CA 1
ATOM 1369 C C . ASP A 1 182 ? -17.946 -10.845 70.258 1.00 87.06 182 ASP A C 1
ATOM 1371 O O . ASP A 1 182 ? -18.247 -11.165 71.406 1.00 87.06 182 ASP A O 1
ATOM 1375 N N . GLU A 1 183 ? -17.133 -9.810 70.017 1.00 86.25 183 GLU A N 1
ATOM 1376 C CA . GLU A 1 183 ? -16.536 -8.969 71.067 1.00 86.25 183 GLU A CA 1
ATOM 1377 C C . GLU A 1 183 ? -17.616 -8.320 71.948 1.00 86.25 183 GLU A C 1
ATOM 1379 O O . GLU A 1 183 ? -17.564 -8.409 73.176 1.00 86.25 183 GLU A O 1
ATOM 1384 N N . ARG A 1 184 ? -18.670 -7.762 71.337 1.00 84.31 184 ARG A N 1
ATOM 1385 C CA . ARG A 1 184 ? -19.796 -7.172 72.075 1.00 84.31 184 ARG A CA 1
ATOM 1386 C C . ARG A 1 184 ? -20.562 -8.208 72.901 1.00 84.31 184 ARG A C 1
ATOM 1388 O O . ARG A 1 184 ? -21.044 -7.883 73.985 1.00 84.31 184 ARG A O 1
ATOM 1395 N N . MET A 1 185 ? -20.697 -9.437 72.409 1.00 84.00 185 MET A N 1
ATOM 1396 C CA . MET A 1 185 ? -21.371 -10.520 73.128 1.00 84.00 185 MET A CA 1
ATOM 1397 C C . MET A 1 185 ? -20.555 -10.976 74.346 1.00 84.00 185 MET A C 1
ATOM 1399 O O . MET A 1 185 ? -21.126 -11.232 75.410 1.00 84.00 185 MET A O 1
ATOM 1403 N N . VAL A 1 186 ? -19.225 -11.020 74.226 1.00 86.81 186 VAL A N 1
ATOM 1404 C CA . VAL A 1 186 ? -18.314 -11.313 75.343 1.00 86.81 186 VAL A CA 1
ATOM 1405 C C . VAL A 1 186 ? -18.393 -10.225 76.418 1.00 86.81 186 VAL A C 1
ATOM 1407 O O . VAL A 1 186 ? -18.543 -10.551 77.600 1.00 86.81 186 VAL A O 1
ATOM 1410 N N . ASP A 1 187 ? -18.395 -8.949 76.023 1.00 83.31 187 ASP A N 1
ATOM 1411 C CA . ASP A 1 187 ? -18.539 -7.817 76.948 1.00 83.31 187 ASP A CA 1
ATOM 1412 C C . ASP A 1 187 ? -19.886 -7.843 77.688 1.00 83.31 187 ASP A C 1
ATOM 1414 O O . ASP A 1 187 ? -19.947 -7.646 78.905 1.00 83.31 187 ASP A O 1
ATOM 1418 N N . GLN A 1 188 ? -20.975 -8.169 76.986 1.00 78.50 188 GLN A N 1
ATOM 1419 C CA . GLN A 1 188 ? -22.296 -8.340 77.601 1.00 78.50 188 GLN A CA 1
ATOM 1420 C C . GLN A 1 188 ? -22.332 -9.513 78.595 1.00 78.50 188 GLN A C 1
ATOM 1422 O O . GLN A 1 188 ? -22.976 -9.416 79.642 1.00 78.50 188 GLN A O 1
ATOM 1427 N N . GLY A 1 189 ? -21.610 -10.602 78.317 1.00 80.06 189 GLY A N 1
ATOM 1428 C CA . GLY A 1 189 ? -21.465 -11.731 79.238 1.00 80.06 189 GLY A CA 1
ATOM 1429 C C . GLY A 1 189 ? -20.691 -11.374 80.513 1.00 80.06 189 GLY A C 1
ATOM 1430 O O . GLY A 1 189 ? -21.056 -11.817 81.606 1.00 80.06 189 GLY A O 1
ATOM 1431 N N . ALA A 1 190 ? -19.656 -10.539 80.398 1.00 77.94 190 ALA A N 1
ATOM 1432 C CA . ALA A 1 190 ? -18.917 -10.018 81.548 1.00 77.94 190 ALA A CA 1
ATOM 1433 C C . ALA A 1 190 ? -19.788 -9.080 82.401 1.00 77.94 190 ALA A C 1
ATOM 1435 O O . ALA A 1 190 ? -19.843 -9.224 83.625 1.00 77.94 190 ALA A O 1
ATOM 1436 N N . GLN A 1 191 ? -20.552 -8.195 81.756 1.00 79.50 191 GLN A N 1
ATOM 1437 C CA . GLN A 1 191 ? -21.471 -7.274 82.426 1.00 79.50 191 GLN A CA 1
ATOM 1438 C C . GLN A 1 191 ? -22.614 -8.003 83.157 1.00 79.50 191 GLN A C 1
ATOM 1440 O O . GLN A 1 191 ? -23.016 -7.590 84.246 1.00 79.50 191 GLN A O 1
ATOM 1445 N N . ALA A 1 192 ? -23.104 -9.124 82.617 1.00 74.38 192 ALA A N 1
ATOM 1446 C CA . ALA A 1 192 ? -24.103 -9.964 83.282 1.00 74.38 192 ALA A CA 1
ATOM 1447 C C . ALA A 1 192 ? -23.567 -10.610 84.576 1.00 74.38 192 ALA A C 1
ATOM 1449 O O . ALA A 1 192 ? -24.290 -10.702 85.570 1.00 74.38 192 ALA A O 1
ATOM 1450 N N . ARG A 1 193 ? -22.285 -11.004 84.604 1.00 77.06 193 ARG A N 1
ATOM 1451 C CA . ARG A 1 193 ? -21.630 -11.506 85.827 1.00 77.06 193 ARG A CA 1
ATOM 1452 C C . ARG A 1 193 ? -21.443 -10.407 86.872 1.00 77.06 193 ARG A C 1
ATOM 1454 O O . ARG A 1 193 ? -21.619 -10.673 88.056 1.00 77.06 193 ARG A O 1
ATOM 1461 N N . GLU A 1 194 ? -21.160 -9.177 86.446 1.00 73.88 194 GLU A N 1
ATOM 1462 C CA . GLU A 1 194 ? -21.073 -8.013 87.338 1.00 73.88 194 GLU A CA 1
ATOM 1463 C C . GLU A 1 194 ? -22.448 -7.576 87.879 1.00 73.88 194 GLU A C 1
ATOM 1465 O O . GLU A 1 194 ? -22.561 -7.115 89.010 1.00 73.88 194 GLU A O 1
ATOM 1470 N N . MET A 1 195 ? -23.528 -7.755 87.113 1.00 63.47 195 MET A N 1
ATOM 1471 C CA . MET A 1 195 ? -24.889 -7.556 87.627 1.00 63.47 195 MET A CA 1
ATOM 1472 C C . MET A 1 195 ? -25.260 -8.591 88.692 1.00 63.47 195 MET A C 1
ATOM 1474 O O . MET A 1 195 ? -25.964 -8.251 89.640 1.00 63.47 195 MET A O 1
ATOM 1478 N N . SER A 1 196 ? -24.755 -9.825 88.584 1.00 67.69 196 SER A N 1
ATOM 1479 C CA . SER A 1 196 ? -25.007 -10.877 89.574 1.00 67.69 196 SER A CA 1
ATOM 1480 C C . SER A 1 196 ? -24.427 -10.561 90.958 1.00 67.69 196 SER A C 1
ATOM 1482 O O . SER A 1 196 ? -24.976 -11.045 91.942 1.00 67.69 196 SER A O 1
ATOM 1484 N N . SER A 1 197 ? -23.360 -9.758 91.058 1.00 69.38 197 SER A N 1
ATOM 1485 C CA . SER A 1 197 ? -22.784 -9.344 92.349 1.00 69.38 197 SER A CA 1
ATOM 1486 C C . SER A 1 197 ? -23.479 -8.130 92.976 1.00 69.38 197 SER A C 1
ATOM 1488 O O . SER A 1 197 ? -23.259 -7.842 94.146 1.00 69.38 197 SER A O 1
ATOM 1490 N N . LYS A 1 198 ? -24.338 -7.425 92.227 1.00 62.44 198 LYS A N 1
ATOM 1491 C CA . LYS A 1 198 ? -25.091 -6.244 92.696 1.00 62.44 198 LYS A CA 1
ATOM 1492 C C . LYS A 1 198 ? -26.472 -6.590 93.274 1.00 62.44 198 LYS A C 1
ATOM 1494 O O . LYS A 1 198 ? -27.205 -5.694 93.683 1.00 62.44 198 LYS A O 1
ATOM 1499 N N . PHE A 1 199 ? -26.835 -7.875 93.321 1.00 59.31 199 PHE A N 1
ATOM 1500 C CA . PHE A 1 199 ? -28.116 -8.354 93.861 1.00 59.31 199 PHE A CA 1
ATOM 1501 C C . PHE A 1 199 ? -28.248 -8.235 95.391 1.00 59.31 199 PHE A C 1
ATOM 1503 O O . PHE A 1 199 ? -29.361 -8.352 95.902 1.00 59.31 199 PHE A O 1
ATOM 1510 N N . ASP A 1 200 ? -27.164 -7.936 96.112 1.00 62.47 200 ASP A N 1
ATOM 1511 C CA . ASP A 1 200 ? -27.202 -7.694 97.561 1.00 62.47 200 ASP A CA 1
ATOM 1512 C C . ASP A 1 200 ? -27.788 -6.304 97.935 1.00 62.47 200 ASP A C 1
ATOM 1514 O O . ASP A 1 200 ? -28.198 -6.100 99.076 1.00 62.47 200 ASP A O 1
ATOM 1518 N N . ASP A 1 201 ? -27.958 -5.380 96.971 1.00 58.16 201 ASP A N 1
ATOM 1519 C CA . ASP A 1 201 ? -28.485 -4.006 97.161 1.00 58.16 201 ASP A CA 1
ATOM 1520 C C . ASP A 1 201 ? -29.973 -3.839 96.734 1.00 58.16 201 ASP A C 1
ATOM 1522 O O . ASP A 1 201 ? -30.399 -2.843 96.132 1.00 58.16 201 ASP A O 1
ATOM 1526 N N . MET A 1 202 ? -30.811 -4.834 97.044 1.00 53.38 202 MET A N 1
ATOM 1527 C CA . MET A 1 202 ? -32.187 -5.010 96.533 1.00 53.38 202 MET A CA 1
ATOM 1528 C C . MET A 1 202 ? -33.177 -3.809 96.608 1.00 53.38 202 MET A C 1
ATOM 1530 O O . MET A 1 202 ? -34.009 -3.685 95.706 1.00 53.38 202 MET A O 1
ATOM 1534 N N . PRO A 1 203 ? -33.144 -2.875 97.583 1.00 59.53 203 PRO A N 1
ATOM 1535 C CA . PRO A 1 203 ? -34.067 -1.728 97.592 1.00 59.53 203 PRO A CA 1
ATOM 1536 C C . PRO A 1 203 ? -33.764 -0.675 96.511 1.00 59.53 203 PRO A C 1
ATOM 1538 O O . PRO A 1 203 ? -34.676 -0.019 96.003 1.00 59.53 203 PRO A O 1
ATOM 1541 N N . ALA A 1 204 ? -32.493 -0.525 96.118 1.00 62.31 204 ALA A N 1
ATOM 1542 C CA . ALA A 1 204 ? -32.099 0.302 94.975 1.00 62.31 204 ALA A CA 1
ATOM 1543 C C . ALA A 1 204 ? -32.433 -0.392 93.641 1.00 62.31 204 ALA A C 1
ATOM 1545 O O . ALA A 1 204 ? -32.714 0.271 92.638 1.00 62.31 204 ALA A O 1
ATOM 1546 N N . MET A 1 205 ? -32.487 -1.727 93.649 1.00 61.47 205 MET A N 1
ATOM 1547 C CA . MET A 1 205 ? -32.789 -2.555 92.487 1.00 61.47 205 MET A CA 1
ATOM 1548 C C . MET A 1 205 ? -34.220 -2.368 91.968 1.00 61.47 205 MET A C 1
ATOM 1550 O O . MET A 1 205 ? -34.415 -2.356 90.760 1.00 61.47 205 MET A O 1
ATOM 1554 N N . ALA A 1 206 ? -35.215 -2.148 92.835 1.00 66.38 206 ALA A N 1
ATOM 1555 C CA . ALA A 1 206 ? -36.594 -1.900 92.394 1.00 66.38 206 ALA A CA 1
ATOM 1556 C C . ALA A 1 206 ? -36.724 -0.602 91.571 1.00 66.38 206 ALA A C 1
ATOM 1558 O O . ALA A 1 206 ? -37.433 -0.565 90.565 1.00 66.38 206 ALA A O 1
ATOM 1559 N N . ARG A 1 207 ? -35.983 0.454 91.943 1.00 69.12 207 ARG A N 1
ATOM 1560 C CA . ARG A 1 207 ? -35.884 1.683 91.134 1.00 69.12 207 ARG A CA 1
ATOM 1561 C C . ARG A 1 207 ? -35.095 1.437 89.848 1.00 69.12 207 ARG A C 1
ATOM 1563 O O . ARG A 1 207 ? -35.540 1.844 88.780 1.00 69.12 207 ARG A O 1
ATOM 1570 N N . ALA A 1 208 ? -34.002 0.677 89.928 1.00 70.81 208 ALA A N 1
ATOM 1571 C CA . ALA A 1 208 ? -33.231 0.277 88.755 1.00 70.81 208 ALA A CA 1
ATOM 1572 C C . ALA A 1 208 ? -34.028 -0.613 87.782 1.00 70.81 208 ALA A C 1
ATOM 1574 O O . ALA A 1 208 ? -33.774 -0.569 86.585 1.00 70.81 208 ALA A O 1
ATOM 1575 N N . GLN A 1 209 ? -35.002 -1.393 88.258 1.00 69.81 209 GLN A N 1
ATOM 1576 C CA . GLN A 1 209 ? -35.846 -2.254 87.430 1.00 69.81 209 GLN A CA 1
ATOM 1577 C C . GLN A 1 209 ? -36.877 -1.438 86.641 1.00 69.81 209 GLN A C 1
ATOM 1579 O O . GLN A 1 209 ? -37.126 -1.741 85.475 1.00 69.81 209 GLN A O 1
ATOM 1584 N N . ILE A 1 210 ? -37.414 -0.364 87.234 1.00 79.19 210 ILE A N 1
ATOM 1585 C CA . ILE A 1 210 ? -38.256 0.611 86.524 1.00 79.19 210 ILE A CA 1
ATOM 1586 C C . ILE A 1 210 ? -37.423 1.359 85.475 1.00 79.19 210 ILE A C 1
ATOM 1588 O O . ILE A 1 210 ? -37.832 1.427 84.316 1.00 79.19 210 ILE A O 1
ATOM 1592 N N . ASP A 1 211 ? -36.224 1.827 85.833 1.00 84.06 211 ASP A N 1
ATOM 1593 C CA . ASP A 1 211 ? -35.307 2.476 84.883 1.00 84.06 211 ASP A CA 1
ATOM 1594 C C . ASP A 1 211 ? -34.836 1.517 83.778 1.00 84.06 211 ASP A C 1
ATOM 1596 O O . ASP A 1 211 ? -34.653 1.917 82.627 1.00 84.06 211 ASP A O 1
ATOM 1600 N N . PHE A 1 212 ? -34.671 0.233 84.096 1.00 83.12 212 PHE A N 1
ATOM 1601 C CA . PHE A 1 212 ? -34.326 -0.803 83.130 1.00 83.12 212 PHE A CA 1
ATOM 1602 C C . PHE A 1 212 ? -35.484 -1.081 82.176 1.00 83.12 212 PHE A C 1
ATOM 1604 O O . PHE A 1 212 ? -35.268 -1.097 80.970 1.00 83.12 212 PHE A O 1
ATOM 1611 N N . MET A 1 213 ? -36.717 -1.233 82.669 1.00 82.31 213 MET A N 1
ATOM 1612 C CA . MET A 1 213 ? -37.890 -1.396 81.803 1.00 82.31 213 MET A CA 1
ATOM 1613 C C . MET A 1 213 ? -38.104 -0.163 80.916 1.00 82.31 213 MET A C 1
ATOM 1615 O O . MET A 1 213 ? -38.416 -0.319 79.737 1.00 82.31 213 MET A O 1
ATOM 1619 N N . ALA A 1 214 ? -37.859 1.048 81.431 1.00 83.75 214 ALA A N 1
ATOM 1620 C CA . ALA A 1 214 ? -37.888 2.279 80.641 1.00 83.75 214 ALA A CA 1
ATOM 1621 C C . ALA A 1 214 ? -36.798 2.293 79.551 1.00 83.75 214 ALA A C 1
ATOM 1623 O O . ALA A 1 214 ? -37.084 2.621 78.398 1.00 83.75 214 ALA A O 1
ATOM 1624 N N . LYS A 1 215 ? -35.569 1.860 79.870 1.00 85.81 215 LYS A N 1
ATOM 1625 C CA . LYS A 1 215 ? -34.482 1.705 78.886 1.00 85.81 215 LYS A CA 1
ATOM 1626 C C . LYS A 1 215 ? -34.774 0.624 77.849 1.00 85.81 215 LYS A C 1
ATOM 1628 O O . LYS A 1 215 ? -34.540 0.858 76.671 1.00 85.81 215 LYS A O 1
ATOM 1633 N N . VAL A 1 216 ? -35.320 -0.522 78.250 1.00 80.75 216 VAL A N 1
ATOM 1634 C CA . VAL A 1 216 ? -35.714 -1.603 77.332 1.00 80.75 216 VAL A CA 1
ATOM 1635 C C . VAL A 1 216 ? -36.860 -1.149 76.429 1.00 80.75 216 VAL A C 1
ATOM 1637 O O . VAL A 1 216 ? -36.841 -1.445 75.239 1.00 80.75 216 VAL A O 1
ATOM 1640 N N . ALA A 1 217 ? -37.823 -0.381 76.944 1.00 82.81 217 ALA A N 1
ATOM 1641 C CA . ALA A 1 217 ? -38.890 0.204 76.137 1.00 82.81 217 ALA A CA 1
ATOM 1642 C C . ALA A 1 217 ? -38.347 1.228 75.126 1.00 82.81 217 ALA A C 1
ATOM 1644 O O . ALA A 1 217 ? -38.726 1.181 73.953 1.00 82.81 217 ALA A O 1
ATOM 1645 N N . MET A 1 218 ? -37.416 2.101 75.533 1.00 88.50 218 MET A N 1
ATOM 1646 C CA . MET A 1 218 ? -36.716 2.996 74.601 1.00 88.50 218 MET A CA 1
ATOM 1647 C C . MET A 1 218 ? -35.936 2.208 73.546 1.00 88.50 218 MET A C 1
ATOM 1649 O O . MET A 1 218 ? -36.077 2.484 72.359 1.00 88.50 218 MET A O 1
ATOM 1653 N N . GLN A 1 219 ? -35.195 1.177 73.951 1.00 86.62 219 GLN A N 1
ATOM 1654 C CA . GLN A 1 219 ? -34.396 0.352 73.048 1.00 86.62 219 GLN A CA 1
ATOM 1655 C C . GLN A 1 219 ? -35.270 -0.442 72.067 1.00 86.62 219 GLN A C 1
ATOM 1657 O O . GLN A 1 219 ? -34.944 -0.527 70.891 1.00 86.62 219 GLN A O 1
ATOM 1662 N N . MET A 1 220 ? -36.418 -0.963 72.505 1.00 83.06 220 MET A N 1
ATOM 1663 C CA . MET A 1 220 ? -37.416 -1.600 71.636 1.00 83.06 220 MET A CA 1
ATOM 1664 C C . MET A 1 220 ? -38.034 -0.607 70.647 1.00 83.06 220 MET A C 1
ATOM 1666 O O . MET A 1 220 ? -38.345 -0.975 69.516 1.00 83.06 220 MET A O 1
ATOM 1670 N N . THR A 1 221 ? -38.210 0.652 71.051 1.00 89.81 221 THR A N 1
ATOM 1671 C CA . THR A 1 221 ? -38.725 1.711 70.171 1.00 89.81 221 THR A CA 1
ATOM 1672 C C . THR A 1 221 ? -37.687 2.080 69.111 1.00 89.81 221 THR A C 1
ATOM 1674 O O . THR A 1 221 ? -38.010 2.125 67.926 1.00 89.81 221 THR A O 1
ATOM 1677 N N . GLU A 1 222 ? -36.425 2.222 69.512 1.00 90.62 222 GLU A N 1
ATOM 1678 C CA . GLU A 1 222 ? -35.297 2.452 68.608 1.00 90.62 222 GLU A CA 1
ATOM 1679 C C . GLU A 1 222 ? -35.078 1.264 67.659 1.00 90.62 222 GLU A C 1
ATOM 1681 O O . GLU A 1 222 ? -34.875 1.443 66.459 1.00 90.62 222 GLU A O 1
ATOM 1686 N N . GLN A 1 223 ? -35.214 0.032 68.154 1.00 85.50 223 GLN A N 1
ATOM 1687 C CA . GLN A 1 223 ? -35.104 -1.178 67.344 1.00 85.50 223 GLN A CA 1
ATOM 1688 C C . GLN A 1 223 ? -36.265 -1.304 66.349 1.00 85.50 223 GLN A C 1
ATOM 1690 O O . GLN A 1 223 ? -36.047 -1.720 65.211 1.00 85.50 223 GLN A O 1
ATOM 1695 N N . LYS A 1 224 ? -37.488 -0.900 66.719 1.00 86.44 224 LYS A N 1
ATOM 1696 C CA . LYS A 1 224 ? -38.619 -0.805 65.780 1.00 86.44 224 LYS A CA 1
ATOM 1697 C C . LYS A 1 224 ? -38.373 0.244 64.702 1.00 86.44 224 LYS A C 1
ATOM 1699 O O . LYS A 1 224 ? -38.641 -0.033 63.537 1.00 86.44 224 LYS A O 1
ATOM 1704 N N . GLU A 1 225 ? -37.827 1.404 65.056 1.00 91.44 225 GLU A N 1
ATOM 1705 C CA . GLU A 1 225 ? -37.476 2.440 64.081 1.00 91.44 225 GLU A CA 1
ATOM 1706 C C . GLU A 1 225 ? -36.366 1.965 63.129 1.00 91.44 225 GLU A C 1
ATOM 1708 O O . GLU A 1 225 ? -36.465 2.137 61.913 1.00 91.44 225 GLU A O 1
ATOM 1713 N N . GLN A 1 226 ? -35.337 1.295 63.655 1.00 83.88 226 GLN A N 1
ATOM 1714 C CA . GLN A 1 226 ? -34.284 0.677 62.848 1.00 83.88 226 GLN A CA 1
ATOM 1715 C C . GLN A 1 226 ? -34.833 -0.429 61.939 1.00 83.88 226 GLN A C 1
ATOM 1717 O O . GLN A 1 226 ? -34.472 -0.476 60.766 1.00 83.88 226 GLN A O 1
ATOM 1722 N N . THR A 1 227 ? -35.743 -1.272 62.437 1.00 87.00 227 THR A N 1
ATOM 1723 C CA . THR A 1 227 ? -36.401 -2.326 61.645 1.00 87.00 227 THR A CA 1
ATOM 1724 C C . THR A 1 227 ? -37.287 -1.723 60.554 1.00 87.00 227 THR A C 1
ATOM 1726 O O . THR A 1 227 ? -37.282 -2.219 59.433 1.00 87.00 227 THR A O 1
ATOM 1729 N N . GLY A 1 228 ? -37.977 -0.613 60.838 1.00 90.69 228 GLY A N 1
ATOM 1730 C CA . GLY A 1 228 ? -38.739 0.154 59.851 1.00 90.69 228 GLY A CA 1
ATOM 1731 C C . GLY A 1 228 ? -37.851 0.708 58.737 1.00 90.69 228 GLY A C 1
ATOM 1732 O O . GLY A 1 228 ? -38.132 0.482 57.566 1.00 90.69 228 GLY A O 1
ATOM 1733 N N . LYS A 1 229 ? -36.710 1.321 59.083 1.00 85.44 229 LYS A N 1
ATOM 1734 C CA . LYS A 1 229 ? -35.702 1.775 58.103 1.00 85.44 229 LYS A CA 1
ATOM 1735 C C . LYS A 1 229 ? -35.121 0.616 57.284 1.00 85.44 229 LYS A C 1
ATOM 1737 O O . LYS A 1 229 ? -34.782 0.798 56.117 1.00 85.44 229 LYS A O 1
ATOM 1742 N N . LEU A 1 230 ? -34.989 -0.569 57.883 1.00 79.19 230 LEU A N 1
ATOM 1743 C CA . LEU A 1 230 ? -34.526 -1.779 57.201 1.00 79.19 230 LEU A CA 1
ATOM 1744 C C . LEU A 1 230 ? -35.587 -2.308 56.228 1.00 79.19 230 LEU A C 1
ATOM 1746 O O . LEU A 1 230 ? -35.240 -2.647 55.101 1.00 79.19 230 LEU A O 1
ATOM 1750 N N . LEU A 1 231 ? -36.866 -2.303 56.617 1.00 87.25 231 LEU A N 1
ATOM 1751 C CA . LEU A 1 231 ? -37.979 -2.640 55.728 1.00 87.25 231 LEU A CA 1
ATOM 1752 C C . LEU A 1 231 ? -38.130 -1.638 54.578 1.00 87.25 231 LEU A C 1
ATOM 1754 O O . LEU A 1 231 ? -38.318 -2.075 53.450 1.00 87.25 231 LEU A O 1
ATOM 1758 N N . ASP A 1 232 ? -37.979 -0.335 54.822 1.00 89.94 232 ASP A N 1
ATOM 1759 C CA . ASP A 1 232 ? -37.998 0.685 53.760 1.00 89.94 232 ASP A CA 1
ATOM 1760 C C . ASP A 1 232 ? -36.855 0.470 52.758 1.00 89.94 232 ASP A C 1
ATOM 1762 O O . ASP A 1 232 ? -37.051 0.540 51.544 1.00 89.94 232 ASP A O 1
ATOM 1766 N N . ARG A 1 233 ? -35.655 0.131 53.247 1.00 83.44 233 ARG A N 1
ATOM 1767 C CA . ARG A 1 233 ? -34.516 -0.220 52.382 1.00 83.44 233 ARG A CA 1
ATOM 1768 C C . ARG A 1 233 ? -34.747 -1.522 51.615 1.00 83.44 233 ARG A C 1
ATOM 1770 O O . ARG A 1 233 ? -34.388 -1.597 50.443 1.00 83.44 233 ARG A O 1
ATOM 1777 N N . LEU A 1 234 ? -35.365 -2.526 52.239 1.00 85.44 234 LEU A N 1
ATOM 1778 C CA . LEU A 1 234 ? -35.778 -3.766 51.571 1.00 85.44 234 LEU A CA 1
ATOM 1779 C C . LEU A 1 234 ? -36.900 -3.517 50.549 1.00 85.44 234 LEU A C 1
ATOM 1781 O O . LEU A 1 234 ? -36.953 -4.195 49.527 1.00 85.44 234 LEU A O 1
ATOM 1785 N N . GLY A 1 235 ? -37.747 -2.510 50.765 1.00 88.81 235 GLY A N 1
ATOM 1786 C CA . GLY A 1 235 ? -38.746 -2.053 49.798 1.00 88.81 235 GLY A CA 1
ATOM 1787 C C . GLY A 1 235 ? -38.132 -1.459 48.527 1.00 88.81 235 GLY A C 1
ATOM 1788 O O . GLY A 1 235 ? -38.729 -1.562 47.461 1.00 88.81 235 GLY A O 1
ATOM 1789 N N . GLY A 1 236 ? -36.915 -0.905 48.609 1.00 90.38 236 GLY A N 1
ATOM 1790 C CA . GLY A 1 236 ? -36.149 -0.400 47.460 1.00 90.38 236 GLY A CA 1
ATOM 1791 C C . GLY A 1 236 ? -35.370 -1.467 46.678 1.00 90.38 236 GLY A C 1
ATOM 1792 O O . GLY A 1 236 ? -34.799 -1.173 45.628 1.00 90.38 236 GLY A O 1
ATOM 1793 N N . LEU A 1 237 ? -35.341 -2.712 47.160 1.00 91.56 237 LEU A N 1
ATOM 1794 C CA . LEU A 1 237 ? -34.576 -3.809 46.560 1.00 91.56 237 LEU A CA 1
ATOM 1795 C C . LEU A 1 237 ? -35.046 -4.193 45.139 1.00 91.56 237 LEU A C 1
ATOM 1797 O O . LEU A 1 237 ? -34.180 -4.415 44.293 1.00 91.56 237 LEU A O 1
ATOM 1801 N N . PRO A 1 238 ? -36.357 -4.192 44.810 1.00 90.25 238 PRO A N 1
ATOM 1802 C CA . PRO A 1 238 ? -36.825 -4.373 43.434 1.00 90.25 238 PRO A CA 1
ATOM 1803 C C . PRO A 1 238 ? -36.274 -3.310 42.478 1.00 90.25 238 PRO A C 1
ATOM 1805 O O . PRO A 1 238 ? -35.823 -3.635 41.387 1.00 90.25 238 PRO A O 1
ATOM 1808 N N . GLN A 1 239 ? -36.218 -2.049 42.914 1.00 88.31 239 GLN A N 1
ATOM 1809 C CA . GLN A 1 239 ? -35.712 -0.954 42.087 1.00 88.31 239 GLN A CA 1
ATOM 1810 C C . GLN A 1 239 ? -34.194 -1.044 41.868 1.00 88.31 239 GLN A C 1
ATOM 1812 O O . GLN A 1 239 ? -33.690 -0.686 40.804 1.00 88.31 239 GLN A O 1
ATOM 1817 N N . LEU A 1 240 ? -33.460 -1.568 42.853 1.00 88.31 240 LEU A N 1
ATOM 1818 C CA . LEU A 1 240 ? -32.037 -1.871 42.710 1.00 88.31 240 LEU A CA 1
ATOM 1819 C C . LEU A 1 240 ? -31.800 -3.043 41.744 1.00 88.31 240 LEU A C 1
ATOM 1821 O O . LEU A 1 240 ? -30.883 -2.974 40.928 1.00 88.31 240 LEU A O 1
ATOM 1825 N N . LEU A 1 241 ? -32.639 -4.084 41.787 1.00 93.94 241 LEU A N 1
ATOM 1826 C CA . LEU A 1 241 ? -32.589 -5.193 40.829 1.00 93.94 241 LEU A CA 1
ATOM 1827 C C . LEU A 1 241 ? -32.878 -4.721 39.398 1.00 93.94 241 LEU A C 1
ATOM 1829 O O . LEU A 1 241 ? -32.127 -5.078 38.491 1.00 93.94 241 LEU A O 1
ATOM 1833 N N . ASP A 1 242 ? -33.881 -3.863 39.199 1.00 91.69 242 ASP A N 1
ATOM 1834 C CA . ASP A 1 242 ? -34.167 -3.256 37.892 1.00 91.69 242 ASP A CA 1
ATOM 1835 C C . ASP A 1 242 ? -32.978 -2.428 37.378 1.00 91.69 242 ASP A C 1
ATOM 1837 O O . ASP A 1 242 ? -32.587 -2.544 36.214 1.00 91.69 242 ASP A O 1
ATOM 1841 N N . GLY A 1 243 ? -32.332 -1.654 38.258 1.00 91.81 243 GLY A N 1
ATOM 1842 C CA . GLY A 1 243 ? -31.119 -0.907 37.923 1.00 91.81 243 GLY A CA 1
ATOM 1843 C C . GLY A 1 243 ? -29.953 -1.811 37.506 1.00 91.81 243 GLY A C 1
ATOM 1844 O O . GLY A 1 243 ? -29.257 -1.513 36.533 1.00 91.81 243 GLY A O 1
ATOM 1845 N N . ILE A 1 244 ? -29.759 -2.943 38.192 1.00 91.00 244 ILE A N 1
ATOM 1846 C CA . ILE A 1 244 ? -28.738 -3.939 37.832 1.00 91.00 244 ILE A CA 1
ATOM 1847 C C . ILE A 1 244 ? -29.067 -4.590 36.485 1.00 91.00 244 ILE A C 1
ATOM 1849 O O . ILE A 1 244 ? -28.168 -4.738 35.657 1.00 91.00 244 ILE A O 1
ATOM 1853 N N . HIS A 1 245 ? -30.329 -4.939 36.225 1.00 92.69 245 HIS A N 1
ATOM 1854 C CA . HIS A 1 245 ? -30.747 -5.484 34.932 1.00 92.69 245 HIS A CA 1
ATOM 1855 C C . HIS A 1 245 ? -30.482 -4.501 33.791 1.00 92.69 245 HIS A C 1
ATOM 1857 O O . HIS A 1 245 ? -29.890 -4.884 32.782 1.00 92.69 245 HIS A O 1
ATOM 1863 N N . GLN A 1 246 ? -30.822 -3.226 33.978 1.00 93.06 246 GLN A N 1
ATOM 1864 C CA . GLN A 1 246 ? -30.567 -2.186 32.986 1.00 93.06 246 GLN A CA 1
ATOM 1865 C C . GLN A 1 246 ? -29.063 -1.955 32.766 1.00 93.06 246 GLN A C 1
ATOM 1867 O O . GLN A 1 246 ? -28.614 -1.799 31.628 1.00 93.06 246 GLN A O 1
ATOM 1872 N N . ALA A 1 247 ? -28.259 -1.979 33.834 1.00 88.19 247 ALA A N 1
ATOM 1873 C CA . ALA A 1 247 ? -26.807 -1.867 33.738 1.00 88.19 247 ALA A CA 1
ATOM 1874 C C . ALA A 1 247 ? -26.194 -3.061 32.987 1.00 88.19 247 ALA A C 1
ATOM 1876 O O . ALA A 1 247 ? -25.392 -2.858 32.073 1.00 88.19 247 ALA A O 1
ATOM 1877 N N . LEU A 1 248 ? -26.613 -4.290 33.307 1.00 92.75 248 LEU A N 1
ATOM 1878 C CA . LEU A 1 248 ? -26.178 -5.510 32.621 1.00 92.75 248 LEU A CA 1
ATOM 1879 C C . LEU A 1 248 ? -26.569 -5.502 31.140 1.00 92.75 248 LEU A C 1
ATOM 1881 O O . LEU A 1 248 ? -25.743 -5.837 30.292 1.00 92.75 248 LEU A O 1
ATOM 1885 N N . GLU A 1 249 ? -27.786 -5.071 30.808 1.00 95.44 249 GLU A N 1
ATOM 1886 C CA . GLU A 1 249 ? -28.243 -4.955 29.421 1.00 95.44 249 GLU A CA 1
ATOM 1887 C C . GLU A 1 249 ? -27.449 -3.892 28.650 1.00 95.44 249 GLU A C 1
ATOM 1889 O O . GLU A 1 249 ? -27.000 -4.133 27.525 1.00 95.44 249 GLU A O 1
ATOM 1894 N N . SER A 1 250 ? -27.192 -2.736 29.271 1.00 93.00 250 SER A N 1
ATOM 1895 C CA . SER A 1 250 ? -26.361 -1.686 28.674 1.00 93.00 250 SER A CA 1
ATOM 1896 C C . SER A 1 250 ? -24.922 -2.158 28.432 1.00 93.00 250 SER A C 1
ATOM 1898 O O . SER A 1 250 ? -24.337 -1.846 27.390 1.00 93.00 250 SER A O 1
ATOM 1900 N N . ASN A 1 251 ? -24.375 -2.968 29.345 1.00 90.69 251 ASN A N 1
ATOM 1901 C CA . ASN A 1 251 ? -23.044 -3.541 29.208 1.00 90.69 251 ASN A CA 1
ATOM 1902 C C . ASN A 1 251 ? -23.005 -4.591 28.088 1.00 90.69 251 ASN A C 1
ATOM 1904 O O . ASN A 1 251 ? -22.126 -4.530 27.233 1.00 90.69 251 ASN A O 1
ATOM 1908 N N . ALA A 1 252 ? -24.006 -5.471 28.001 1.00 92.75 252 ALA A N 1
ATOM 1909 C CA . ALA A 1 252 ? -24.124 -6.435 26.907 1.00 92.75 252 ALA A CA 1
ATOM 1910 C C . ALA A 1 252 ? -24.248 -5.746 25.532 1.00 92.75 252 ALA A C 1
ATOM 1912 O O . ALA A 1 252 ? -23.680 -6.200 24.538 1.00 92.75 252 ALA A O 1
ATOM 1913 N N . LEU A 1 253 ? -24.955 -4.612 25.453 1.00 94.25 253 LEU A N 1
ATOM 1914 C CA . LEU A 1 253 ? -25.015 -3.798 24.234 1.00 94.25 253 LEU A CA 1
ATOM 1915 C C . LEU A 1 253 ? -23.664 -3.160 23.886 1.00 94.25 253 LEU A C 1
ATOM 1917 O O . LEU A 1 253 ? -23.312 -3.088 22.705 1.00 94.25 253 LEU A O 1
ATOM 1921 N N . ALA A 1 254 ? -22.904 -2.698 24.879 1.00 92.31 254 ALA A N 1
ATOM 1922 C CA . ALA A 1 254 ? -21.560 -2.163 24.671 1.00 92.31 254 ALA A CA 1
ATOM 1923 C C . ALA A 1 254 ? -20.576 -3.249 24.198 1.00 92.31 254 ALA A C 1
ATOM 1925 O O . ALA A 1 254 ? -19.788 -3.008 23.278 1.00 92.31 254 ALA A O 1
ATOM 1926 N N . GLU A 1 255 ? -20.667 -4.456 24.756 1.00 96.50 255 GLU A N 1
ATOM 1927 C CA . GLU A 1 255 ? -19.883 -5.619 24.332 1.00 96.50 255 GLU A CA 1
ATOM 1928 C C . GLU A 1 255 ? -20.182 -5.982 22.874 1.00 96.50 255 GLU A C 1
ATOM 1930 O O . GLU A 1 255 ? -19.259 -6.019 22.064 1.00 96.50 255 GLU A O 1
ATOM 1935 N N . ARG A 1 256 ? -21.459 -6.082 22.480 1.00 95.69 256 ARG A N 1
ATOM 1936 C CA . ARG A 1 256 ? -21.849 -6.338 21.077 1.00 95.69 256 ARG A CA 1
ATOM 1937 C C . ARG A 1 256 ? -21.332 -5.284 20.097 1.00 95.69 256 ARG A C 1
ATOM 1939 O O . ARG A 1 256 ? -20.975 -5.605 18.966 1.00 95.69 256 ARG A O 1
ATOM 1946 N N . ARG A 1 257 ? -21.298 -4.007 20.498 1.00 93.88 257 ARG A N 1
ATOM 1947 C CA . ARG A 1 257 ? -20.707 -2.937 19.668 1.00 93.88 257 ARG A CA 1
ATOM 1948 C C . ARG A 1 257 ? -19.200 -3.118 19.509 1.00 93.88 257 ARG A C 1
ATOM 1950 O O . ARG A 1 257 ? -18.669 -2.894 18.423 1.00 93.88 257 ARG A O 1
ATOM 1957 N N . THR A 1 258 ? -18.524 -3.527 20.577 1.00 94.81 258 THR A N 1
ATOM 1958 C CA . THR A 1 258 ? -17.080 -3.785 20.572 1.00 94.81 258 THR A CA 1
ATOM 1959 C C . THR A 1 258 ? -16.743 -5.000 19.710 1.00 94.81 258 THR A C 1
ATOM 1961 O O . THR A 1 258 ? -15.845 -4.910 18.879 1.00 94.81 258 THR A O 1
ATOM 1964 N N . GLU A 1 259 ? -17.501 -6.094 19.830 1.00 97.19 259 GLU A N 1
ATOM 1965 C CA . GLU A 1 259 ? -17.387 -7.277 18.965 1.00 97.19 259 GLU A CA 1
ATOM 1966 C C . GLU A 1 259 ? -17.540 -6.902 17.491 1.00 97.19 259 GLU A C 1
ATOM 1968 O O . GLU A 1 259 ? -16.666 -7.208 16.684 1.00 97.19 259 GLU A O 1
ATOM 1973 N N . ARG A 1 260 ? -18.578 -6.127 17.154 1.00 97.31 260 ARG A N 1
ATOM 1974 C CA . ARG A 1 260 ? -18.789 -5.647 15.783 1.00 97.31 260 ARG A CA 1
ATOM 1975 C C . ARG A 1 260 ? -17.620 -4.808 15.263 1.00 97.31 260 ARG A C 1
ATOM 1977 O O . ARG A 1 260 ? -17.211 -4.968 14.123 1.00 97.31 260 ARG A O 1
ATOM 1984 N N . THR A 1 261 ? -17.055 -3.949 16.111 1.00 95.69 261 THR A N 1
ATOM 1985 C CA . THR A 1 261 ? -15.902 -3.110 15.747 1.00 95.69 261 THR A CA 1
ATOM 1986 C C . THR A 1 261 ? -14.644 -3.957 15.521 1.00 95.69 261 THR A C 1
ATOM 1988 O O . THR A 1 261 ? -13.848 -3.660 14.632 1.00 95.69 261 THR A O 1
ATOM 1991 N N . LEU A 1 262 ? -14.456 -5.025 16.304 1.00 97.31 262 LEU A N 1
ATOM 1992 C CA . LEU A 1 262 ? -13.352 -5.970 16.124 1.00 97.31 262 LEU A CA 1
ATOM 1993 C C . LEU A 1 262 ? -13.498 -6.788 14.839 1.00 97.31 262 LEU A C 1
ATOM 1995 O O . LEU A 1 262 ? -12.493 -7.039 14.176 1.00 97.31 262 LEU A O 1
ATOM 1999 N N . ASP A 1 263 ? -14.716 -7.178 14.477 1.00 97.56 263 ASP A N 1
ATOM 2000 C CA . ASP A 1 263 ? -14.975 -7.878 13.219 1.00 97.56 263 ASP A CA 1
ATOM 2001 C C . ASP A 1 263 ? -14.770 -6.951 12.010 1.00 97.56 263 ASP A C 1
ATOM 2003 O O . ASP A 1 263 ? -14.021 -7.309 11.103 1.00 97.56 263 ASP A O 1
ATOM 2007 N N . ASP A 1 264 ? -15.274 -5.711 12.053 1.00 96.56 264 ASP A N 1
ATOM 2008 C CA . ASP A 1 264 ? -15.015 -4.698 11.015 1.00 96.56 264 ASP A CA 1
ATOM 2009 C C . ASP A 1 264 ? -13.502 -4.419 10.856 1.00 96.56 264 ASP A C 1
ATOM 2011 O O . ASP A 1 264 ? -12.981 -4.252 9.744 1.00 96.56 264 ASP A O 1
ATOM 2015 N N . PHE A 1 265 ? -12.759 -4.401 11.969 1.00 97.50 265 PHE A N 1
ATOM 2016 C CA . PHE A 1 265 ? -11.303 -4.253 11.956 1.00 97.50 265 PHE A CA 1
ATOM 2017 C C . PHE A 1 265 ? -10.605 -5.461 11.316 1.00 97.50 265 PHE A C 1
ATOM 2019 O O . PHE A 1 265 ? -9.699 -5.282 10.499 1.00 97.50 265 PHE A O 1
ATOM 2026 N N . ARG A 1 266 ? -11.024 -6.688 11.649 1.00 97.62 266 ARG A N 1
ATOM 2027 C CA . ARG A 1 266 ? -10.485 -7.918 11.043 1.00 97.62 266 ARG A CA 1
ATOM 2028 C C . ARG A 1 266 ? -10.732 -7.955 9.541 1.00 97.62 266 ARG A C 1
ATOM 2030 O O . ARG A 1 266 ? -9.803 -8.247 8.792 1.00 97.62 266 ARG A O 1
ATOM 2037 N N . ASP A 1 267 ? -11.931 -7.596 9.099 1.00 98.12 267 ASP A N 1
ATOM 2038 C CA . ASP A 1 267 ? -12.275 -7.529 7.678 1.00 98.12 267 ASP A CA 1
ATOM 2039 C C . ASP A 1 267 ? -11.426 -6.488 6.942 1.00 98.12 267 ASP A C 1
ATOM 2041 O O . ASP A 1 267 ? -10.903 -6.748 5.854 1.00 98.12 267 ASP A O 1
ATOM 2045 N N . THR A 1 268 ? -11.204 -5.330 7.568 1.00 97.25 268 THR A N 1
ATOM 2046 C CA . THR A 1 268 ? -10.321 -4.290 7.025 1.00 97.25 268 THR A CA 1
ATOM 2047 C C . THR A 1 268 ? -8.875 -4.783 6.914 1.00 97.25 268 THR A C 1
ATOM 2049 O O . THR A 1 268 ? -8.247 -4.601 5.871 1.00 97.25 268 THR A O 1
ATOM 2052 N N . MET A 1 269 ? -8.351 -5.459 7.941 1.00 96.44 269 MET A N 1
ATOM 2053 C CA . MET A 1 269 ? -7.000 -6.034 7.926 1.00 96.44 269 MET A CA 1
ATOM 2054 C C .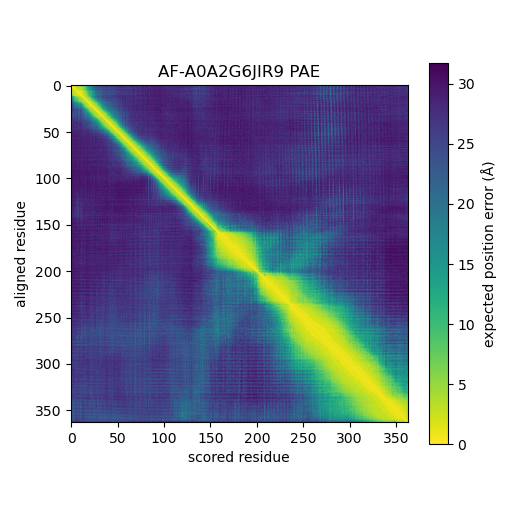 MET A 1 269 ? -6.836 -7.123 6.861 1.00 96.44 269 MET A C 1
ATOM 2056 O O . MET A 1 269 ? -5.836 -7.121 6.144 1.00 96.44 269 MET A O 1
ATOM 2060 N N . ASN A 1 270 ? -7.826 -8.004 6.697 1.00 98.06 270 ASN A N 1
ATOM 2061 C CA . ASN A 1 270 ? -7.818 -9.025 5.648 1.00 98.06 270 ASN A CA 1
ATOM 2062 C C . ASN A 1 270 ? -7.776 -8.383 4.256 1.00 98.06 270 ASN A C 1
ATOM 2064 O O . ASN A 1 270 ? -6.944 -8.744 3.426 1.00 98.06 270 ASN A O 1
ATOM 2068 N N . ARG A 1 271 ? -8.589 -7.346 4.026 1.00 97.19 271 ARG A N 1
ATOM 2069 C CA . ARG A 1 271 ? -8.594 -6.604 2.760 1.00 97.19 271 ARG A CA 1
ATOM 2070 C C . ARG A 1 271 ? -7.270 -5.881 2.486 1.00 97.19 271 ARG A C 1
ATOM 2072 O O . ARG A 1 271 ? -6.860 -5.785 1.331 1.00 97.19 271 ARG A O 1
ATOM 2079 N N . ILE A 1 272 ? -6.602 -5.373 3.525 1.00 96.12 272 ILE A N 1
ATOM 2080 C CA . ILE A 1 272 ? -5.257 -4.786 3.413 1.00 96.12 272 ILE A CA 1
ATOM 2081 C C . ILE A 1 272 ? -4.223 -5.867 3.074 1.00 96.12 272 ILE A C 1
ATOM 2083 O O . ILE A 1 272 ? -3.361 -5.646 2.230 1.00 96.12 272 ILE A O 1
ATOM 2087 N N . HIS A 1 273 ? -4.301 -7.050 3.681 1.00 97.00 273 HIS A N 1
ATOM 2088 C CA . HIS A 1 273 ? -3.398 -8.153 3.345 1.00 97.00 273 HIS A CA 1
ATOM 2089 C C . HIS A 1 273 ? -3.578 -8.620 1.896 1.00 97.00 273 HIS A C 1
ATOM 2091 O O . HIS A 1 273 ? -2.585 -8.807 1.192 1.00 97.00 273 HIS A O 1
ATOM 2097 N N . ASP A 1 274 ? -4.818 -8.721 1.419 1.00 97.62 274 ASP A N 1
ATOM 2098 C CA . ASP A 1 274 ? -5.106 -9.051 0.022 1.00 97.62 274 ASP A CA 1
ATOM 2099 C C . ASP A 1 274 ? -4.595 -7.960 -0.937 1.00 97.62 274 ASP A C 1
ATOM 2101 O O . ASP A 1 274 ? -4.027 -8.261 -1.993 1.00 97.62 274 ASP A O 1
ATOM 2105 N N . SER A 1 275 ? -4.728 -6.678 -0.571 1.00 97.25 275 SER A N 1
ATOM 2106 C CA . SER A 1 275 ? -4.218 -5.567 -1.388 1.00 97.25 275 SER A CA 1
ATOM 2107 C C . SER A 1 275 ? -2.684 -5.521 -1.428 1.00 97.25 275 SER A C 1
ATOM 2109 O O . SER A 1 275 ? -2.098 -5.307 -2.487 1.00 97.25 275 SER A O 1
ATOM 2111 N N . ILE A 1 276 ? -2.007 -5.809 -0.314 1.00 94.56 276 ILE A N 1
ATOM 2112 C CA . ILE A 1 276 ? -0.543 -5.939 -0.270 1.00 94.56 276 ILE A CA 1
ATOM 2113 C C . ILE A 1 276 ? -0.088 -7.158 -1.083 1.00 94.56 276 ILE A C 1
ATOM 2115 O O . ILE A 1 276 ? 0.898 -7.079 -1.820 1.00 94.56 276 ILE A O 1
ATOM 2119 N N . GLY A 1 277 ? -0.805 -8.279 -0.984 1.00 96.81 277 GLY A N 1
ATOM 2120 C CA . GLY A 1 277 ? -0.524 -9.493 -1.749 1.00 96.81 277 GLY A CA 1
ATOM 2121 C C . GLY A 1 277 ? -0.629 -9.268 -3.258 1.00 96.81 277 GLY A C 1
ATOM 2122 O O . GLY A 1 277 ? 0.272 -9.649 -4.014 1.00 96.81 277 GLY A O 1
ATOM 2123 N N . THR A 1 278 ? -1.687 -8.586 -3.700 1.00 97.19 278 THR A N 1
ATOM 2124 C CA . THR A 1 278 ? -1.870 -8.208 -5.111 1.00 97.19 278 THR A CA 1
ATOM 2125 C C . THR A 1 278 ? -0.798 -7.223 -5.574 1.00 97.19 278 THR A C 1
ATOM 2127 O O . THR A 1 278 ? -0.135 -7.501 -6.571 1.00 97.19 278 THR A O 1
ATOM 2130 N N . LEU A 1 279 ? -0.515 -6.163 -4.809 1.00 95.56 279 LEU A N 1
ATOM 2131 C CA . LEU A 1 279 ? 0.529 -5.184 -5.137 1.00 95.56 279 LEU A CA 1
ATOM 2132 C C . LEU A 1 279 ? 1.924 -5.822 -5.233 1.00 95.56 279 LEU A C 1
ATOM 2134 O O . LEU A 1 279 ? 2.697 -5.500 -6.132 1.00 95.56 279 LEU A O 1
ATOM 2138 N N . THR A 1 280 ? 2.254 -6.751 -4.334 1.00 96.00 280 THR A N 1
ATOM 2139 C CA . THR A 1 280 ? 3.547 -7.454 -4.346 1.00 96.00 280 THR A CA 1
ATOM 2140 C C . THR A 1 280 ? 3.663 -8.354 -5.574 1.00 96.00 280 THR A C 1
ATOM 2142 O O . THR A 1 280 ? 4.708 -8.392 -6.223 1.00 96.00 280 THR A O 1
ATOM 2145 N N . THR A 1 281 ? 2.575 -9.037 -5.936 1.00 97.19 281 THR A N 1
ATOM 2146 C CA . THR A 1 281 ? 2.516 -9.890 -7.131 1.00 97.19 281 THR A CA 1
ATOM 2147 C C . THR A 1 281 ? 2.632 -9.060 -8.412 1.00 97.19 281 THR A C 1
ATOM 2149 O O . THR A 1 281 ? 3.391 -9.419 -9.314 1.00 97.19 281 THR A O 1
ATOM 2152 N N . GLU A 1 282 ? 1.930 -7.928 -8.491 1.00 95.81 282 GLU A N 1
ATOM 2153 C CA . GLU A 1 282 ? 2.003 -6.996 -9.620 1.00 95.81 282 GLU A CA 1
ATOM 2154 C C . GLU A 1 282 ? 3.378 -6.334 -9.730 1.00 95.81 282 GLU A C 1
ATOM 2156 O O . GLU A 1 282 ? 3.942 -6.284 -10.821 1.00 95.81 282 GLU A O 1
ATOM 2161 N N . SER A 1 283 ? 3.965 -5.911 -8.610 1.00 94.12 283 SER A N 1
ATOM 2162 C CA . SER A 1 283 ? 5.324 -5.364 -8.555 1.00 94.12 283 SER A CA 1
ATOM 2163 C C . SER A 1 283 ? 6.356 -6.395 -9.016 1.00 94.12 283 SER A C 1
ATOM 2165 O O . SER A 1 283 ? 7.170 -6.116 -9.897 1.00 94.12 283 SER A O 1
ATOM 2167 N N . GLN A 1 284 ? 6.275 -7.637 -8.526 1.00 95.75 284 GLN A N 1
ATOM 2168 C CA . GLN A 1 284 ? 7.160 -8.713 -8.971 1.00 95.75 284 GLN A CA 1
ATOM 2169 C C . GLN A 1 284 ? 6.987 -9.009 -10.468 1.00 95.75 284 GLN A C 1
ATOM 2171 O O . GLN A 1 284 ? 7.970 -9.258 -11.171 1.00 95.75 284 GLN A O 1
ATOM 2176 N N . LYS A 1 285 ? 5.749 -8.965 -10.973 1.00 97.44 285 LYS A N 1
ATOM 2177 C CA . LYS A 1 285 ? 5.457 -9.108 -12.402 1.00 97.44 285 LYS A CA 1
ATOM 2178 C C . LYS A 1 285 ? 6.080 -7.968 -13.213 1.00 97.44 285 LYS A C 1
ATOM 2180 O O . LYS A 1 285 ? 6.752 -8.254 -14.199 1.00 97.44 285 LYS A O 1
ATOM 2185 N N . ALA A 1 286 ? 5.930 -6.718 -12.779 1.00 95.38 286 ALA A N 1
ATOM 2186 C CA . ALA A 1 286 ? 6.499 -5.547 -13.442 1.00 95.38 286 ALA A CA 1
ATOM 2187 C C . ALA A 1 286 ? 8.036 -5.578 -13.460 1.00 95.38 286 ALA A C 1
ATOM 2189 O O . ALA A 1 286 ? 8.652 -5.289 -14.486 1.00 95.38 286 ALA A O 1
ATOM 2190 N N . VAL A 1 287 ? 8.672 -6.006 -12.363 1.00 95.81 287 VAL A N 1
ATOM 2191 C CA . VAL A 1 287 ? 10.130 -6.193 -12.297 1.00 95.81 287 VAL A CA 1
ATOM 2192 C C . VAL A 1 287 ? 10.585 -7.283 -13.270 1.00 95.81 287 VAL A C 1
ATOM 2194 O O . VAL A 1 287 ? 11.536 -7.070 -14.020 1.00 95.81 287 VAL A O 1
ATOM 2197 N N . ARG A 1 288 ? 9.890 -8.428 -13.323 1.00 96.62 288 ARG A N 1
ATOM 2198 C CA . ARG A 1 288 ? 10.196 -9.503 -14.287 1.00 96.62 288 ARG A CA 1
ATOM 2199 C C . ARG A 1 288 ? 10.015 -9.055 -15.733 1.00 96.62 288 ARG A C 1
ATOM 2201 O O . ARG A 1 288 ? 10.834 -9.392 -16.579 1.00 96.62 288 ARG A O 1
ATOM 2208 N N . GLU A 1 289 ? 8.962 -8.300 -16.023 1.00 97.06 289 GLU A N 1
ATOM 2209 C CA . GLU A 1 289 ? 8.709 -7.765 -17.360 1.00 97.06 289 GLU A CA 1
ATOM 2210 C C . GLU A 1 289 ? 9.776 -6.744 -17.770 1.00 97.06 289 GLU A C 1
ATOM 2212 O O . GLU A 1 289 ? 10.264 -6.784 -18.899 1.00 97.06 289 GLU A O 1
ATOM 2217 N N . THR A 1 290 ? 10.213 -5.901 -16.832 1.00 95.75 290 THR A N 1
ATOM 2218 C CA . THR A 1 290 ? 11.313 -4.950 -17.038 1.00 95.75 290 THR A CA 1
ATOM 2219 C C . THR A 1 290 ? 12.631 -5.677 -17.298 1.00 95.75 290 THR A C 1
ATOM 2221 O O . THR A 1 290 ? 13.324 -5.348 -18.259 1.00 95.75 290 THR A O 1
ATOM 2224 N N . ALA A 1 291 ? 12.950 -6.708 -16.511 1.00 96.38 291 ALA A N 1
ATOM 2225 C CA . ALA A 1 291 ? 14.136 -7.537 -16.720 1.00 96.38 291 ALA A CA 1
ATOM 2226 C C . ALA A 1 291 ? 14.101 -8.241 -18.087 1.00 96.38 291 ALA A C 1
ATOM 2228 O O . ALA A 1 291 ? 15.053 -8.142 -18.856 1.00 96.38 291 ALA A O 1
ATOM 2229 N N . ALA A 1 292 ? 12.971 -8.854 -18.450 1.00 96.62 292 ALA A N 1
ATOM 2230 C CA . ALA A 1 292 ? 12.802 -9.498 -19.752 1.00 96.62 292 ALA A CA 1
ATOM 2231 C C . ALA A 1 292 ? 12.877 -8.496 -20.920 1.00 96.62 292 ALA A C 1
ATOM 2233 O O . ALA A 1 292 ? 13.366 -8.827 -22.000 1.00 96.62 292 ALA A O 1
ATOM 2234 N N . SER A 1 293 ? 12.387 -7.268 -20.729 1.00 96.12 293 SER A N 1
ATOM 2235 C CA . SER A 1 293 ? 12.511 -6.185 -21.708 1.00 96.12 293 SER A CA 1
ATOM 2236 C C . SER A 1 293 ? 13.970 -5.757 -21.886 1.00 96.12 293 SER A C 1
ATOM 2238 O O . SER A 1 293 ? 14.434 -5.616 -23.018 1.00 96.12 293 SER A O 1
ATOM 2240 N N . PHE A 1 294 ? 14.712 -5.630 -20.782 1.00 96.69 294 PHE A N 1
ATOM 2241 C CA . PHE A 1 294 ? 16.136 -5.305 -20.789 1.00 96.69 294 PHE A CA 1
ATOM 2242 C C . PHE A 1 294 ? 16.980 -6.396 -21.459 1.00 96.69 294 PHE A C 1
ATOM 2244 O O . PHE A 1 294 ? 17.832 -6.093 -22.285 1.00 96.69 294 PHE A O 1
ATOM 2251 N N . GLU A 1 295 ? 16.713 -7.673 -21.186 1.00 97.44 295 GLU A N 1
ATOM 2252 C CA . GLU A 1 295 ? 17.400 -8.780 -21.862 1.00 97.44 295 GLU A CA 1
ATOM 2253 C C . GLU A 1 295 ? 17.159 -8.758 -23.378 1.00 97.44 295 GLU A C 1
ATOM 2255 O O . GLU A 1 295 ? 18.095 -8.912 -24.164 1.00 97.44 295 GLU A O 1
ATOM 2260 N N . ARG A 1 296 ? 15.916 -8.496 -23.810 1.00 97.19 296 ARG A N 1
ATOM 2261 C CA . ARG A 1 296 ? 15.581 -8.366 -25.237 1.00 97.19 296 ARG A CA 1
ATOM 2262 C C . ARG A 1 296 ? 16.250 -7.156 -25.882 1.00 97.19 296 ARG A C 1
ATOM 2264 O O . ARG A 1 296 ? 16.699 -7.260 -27.023 1.00 97.19 296 ARG A O 1
ATOM 2271 N N . SER A 1 297 ? 16.290 -6.011 -25.203 1.00 95.94 297 SER A N 1
ATOM 2272 C CA . SER A 1 297 ? 16.938 -4.811 -25.739 1.00 95.94 297 SER A CA 1
ATOM 2273 C C . SER A 1 297 ? 18.452 -4.988 -25.808 1.00 95.94 297 SER A C 1
ATOM 2275 O O . SER A 1 297 ? 19.047 -4.651 -26.828 1.00 95.94 297 SER A O 1
ATOM 2277 N N . HIS A 1 298 ? 19.057 -5.609 -24.795 1.00 96.06 298 HIS A N 1
ATOM 2278 C CA . HIS A 1 298 ? 20.474 -5.942 -24.770 1.00 96.06 298 HIS A CA 1
ATOM 2279 C C . HIS A 1 298 ? 20.849 -6.922 -25.889 1.00 96.06 298 HIS A C 1
ATOM 2281 O O . HIS A 1 298 ? 21.827 -6.689 -26.594 1.00 96.06 298 HIS A O 1
ATOM 2287 N N . ALA A 1 299 ? 20.051 -7.972 -26.113 1.00 96.69 299 ALA A N 1
ATOM 2288 C CA . ALA A 1 299 ? 20.266 -8.914 -27.214 1.00 96.69 299 ALA A CA 1
ATOM 2289 C C . ALA A 1 299 ? 20.200 -8.230 -28.592 1.00 96.69 299 ALA A C 1
ATOM 2291 O O . ALA A 1 299 ? 21.051 -8.464 -29.443 1.00 96.69 299 ALA A O 1
ATOM 2292 N N . ARG A 1 300 ? 19.232 -7.328 -28.804 1.00 96.88 300 ARG A N 1
ATOM 2293 C CA . ARG A 1 300 ? 19.133 -6.552 -30.055 1.00 96.88 300 ARG A CA 1
ATOM 2294 C C . ARG A 1 300 ? 20.291 -5.570 -30.222 1.00 96.88 300 ARG A C 1
ATOM 2296 O O . ARG A 1 300 ? 20.790 -5.389 -31.331 1.00 96.88 300 ARG A O 1
ATOM 2303 N N . ALA A 1 301 ? 20.708 -4.920 -29.137 1.00 95.88 301 ALA A N 1
ATOM 2304 C CA . ALA A 1 301 ? 21.817 -3.975 -29.153 1.00 95.88 301 ALA A CA 1
ATOM 2305 C C . ALA A 1 301 ? 23.143 -4.679 -29.463 1.00 95.88 301 ALA A C 1
ATOM 2307 O O . ALA A 1 301 ? 23.909 -4.186 -30.286 1.00 95.88 301 ALA A O 1
ATOM 2308 N N . SER A 1 302 ? 23.395 -5.847 -28.865 1.00 97.44 302 SER A N 1
ATOM 2309 C CA . SER A 1 302 ? 24.605 -6.629 -29.130 1.00 97.44 302 SER A CA 1
ATOM 2310 C C . SER A 1 302 ? 24.631 -7.193 -30.551 1.00 97.44 302 SER A C 1
ATOM 2312 O O . SER A 1 302 ? 25.677 -7.152 -31.197 1.00 97.44 302 SER A O 1
ATOM 2314 N N . GLU A 1 303 ? 23.489 -7.640 -31.079 1.00 97.50 303 GLU A N 1
ATOM 2315 C CA . GLU A 1 303 ? 23.356 -8.063 -32.476 1.00 97.50 303 GLU A CA 1
ATOM 2316 C C . GLU A 1 303 ? 23.625 -6.904 -33.446 1.00 97.50 303 GLU A C 1
ATOM 2318 O O . GLU A 1 303 ? 24.423 -7.041 -34.374 1.00 97.50 303 GLU A O 1
ATOM 2323 N N . THR A 1 304 ? 23.032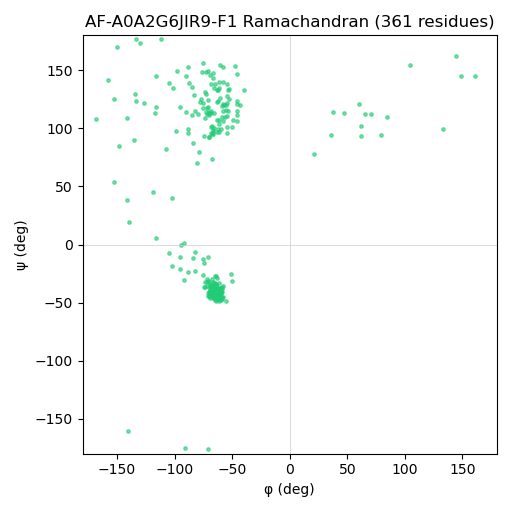 -5.734 -33.189 1.00 96.50 304 THR A N 1
ATOM 2324 C CA . THR A 1 304 ? 23.255 -4.528 -34.002 1.00 96.50 304 THR A CA 1
ATOM 2325 C C . THR A 1 304 ? 24.717 -4.097 -33.947 1.00 96.50 304 THR A C 1
ATOM 2327 O O . THR A 1 304 ? 25.312 -3.816 -34.980 1.00 96.50 304 THR A O 1
ATOM 2330 N N . PHE A 1 305 ? 25.326 -4.097 -32.759 1.00 97.25 305 PHE A N 1
ATOM 2331 C CA . PHE A 1 305 ? 26.734 -3.752 -32.586 1.00 97.25 305 PHE A CA 1
ATOM 2332 C C . PHE A 1 305 ? 27.654 -4.710 -33.347 1.00 97.25 305 PHE A C 1
ATOM 2334 O O . PHE A 1 305 ? 28.551 -4.261 -34.058 1.00 97.25 305 PHE A O 1
ATOM 2341 N N . ARG A 1 306 ? 27.404 -6.021 -33.249 1.00 97.56 306 ARG A N 1
ATOM 2342 C CA . ARG A 1 306 ? 28.156 -7.040 -33.988 1.00 97.56 306 ARG A CA 1
ATOM 2343 C C . ARG A 1 306 ? 28.047 -6.823 -35.496 1.00 97.56 306 ARG A C 1
ATOM 2345 O O . ARG A 1 306 ? 29.066 -6.850 -36.178 1.00 97.56 306 ARG A O 1
ATOM 2352 N N . LYS A 1 307 ? 26.841 -6.551 -35.999 1.00 97.81 307 LYS A N 1
ATOM 2353 C CA . LYS A 1 307 ? 26.610 -6.263 -37.418 1.00 97.81 307 LYS A CA 1
ATOM 2354 C C . LYS A 1 307 ? 27.350 -5.002 -37.871 1.00 97.81 307 LYS A C 1
ATOM 2356 O O . LYS A 1 307 ? 28.031 -5.031 -38.887 1.00 97.81 307 LYS A O 1
ATOM 2361 N N . THR A 1 308 ? 27.289 -3.921 -37.093 1.00 96.38 308 THR A N 1
ATOM 2362 C CA . THR A 1 308 ? 28.034 -2.689 -37.392 1.00 96.38 308 THR A CA 1
ATOM 2363 C C . THR A 1 308 ? 29.543 -2.927 -37.380 1.00 96.38 308 THR A C 1
ATOM 2365 O O . THR A 1 308 ? 30.256 -2.373 -38.214 1.00 96.38 308 THR A O 1
ATOM 2368 N N . GLN A 1 309 ? 30.054 -3.752 -36.463 1.00 96.50 309 GLN A N 1
ATOM 2369 C CA . GLN A 1 309 ? 31.473 -4.105 -36.411 1.00 96.50 309 GLN A CA 1
ATOM 2370 C C . GLN A 1 309 ? 31.905 -4.894 -37.656 1.00 96.50 309 GLN A C 1
ATOM 2372 O O . GLN A 1 309 ? 32.962 -4.607 -38.214 1.00 96.50 309 GLN A O 1
ATOM 2377 N N . GLU A 1 310 ? 31.079 -5.838 -38.108 1.00 97.69 310 GLU A N 1
ATOM 2378 C CA . GLU A 1 310 ? 31.299 -6.616 -39.331 1.00 97.69 310 GLU A CA 1
ATOM 2379 C C . GLU A 1 310 ? 31.281 -5.714 -40.576 1.00 97.69 310 GLU A C 1
ATOM 2381 O O . GLU A 1 310 ? 32.241 -5.704 -41.340 1.00 97.69 310 GLU A O 1
ATOM 2386 N N . GLU A 1 311 ? 30.278 -4.840 -40.713 1.00 96.88 311 GLU A N 1
ATOM 2387 C CA . GLU A 1 311 ? 30.201 -3.854 -41.804 1.00 96.88 311 GLU A CA 1
ATOM 2388 C C . GLU A 1 311 ? 31.387 -2.869 -41.792 1.00 96.88 311 GLU A C 1
ATOM 2390 O O . GLU A 1 311 ? 31.932 -2.506 -42.841 1.00 96.88 311 GLU A O 1
ATOM 2395 N N . THR A 1 312 ? 31.831 -2.447 -40.604 1.00 96.31 312 THR A N 1
ATOM 2396 C CA . THR A 1 312 ? 32.991 -1.555 -40.448 1.00 96.31 312 THR A CA 1
ATOM 2397 C C . THR A 1 312 ? 34.279 -2.264 -40.858 1.00 96.31 312 THR A C 1
ATOM 2399 O O . THR A 1 312 ? 35.093 -1.690 -41.579 1.00 96.31 312 THR A O 1
ATOM 2402 N N . HIS A 1 313 ? 34.459 -3.520 -40.454 1.00 97.44 313 HIS A N 1
ATOM 2403 C CA . HIS A 1 313 ? 35.618 -4.316 -40.839 1.00 97.44 313 HIS A CA 1
ATOM 2404 C C . HIS A 1 313 ? 35.653 -4.572 -42.353 1.00 97.44 313 HIS A C 1
ATOM 2406 O O . HIS A 1 313 ? 36.687 -4.360 -42.988 1.00 97.44 313 HIS A O 1
ATOM 2412 N N . ASP A 1 314 ? 34.514 -4.923 -42.951 1.00 97.56 314 ASP A N 1
ATOM 2413 C CA . ASP A 1 314 ? 34.381 -5.121 -44.396 1.00 97.56 314 ASP A CA 1
ATOM 2414 C C . ASP A 1 314 ? 34.674 -3.840 -45.185 1.00 97.56 314 ASP A C 1
ATOM 2416 O O . ASP A 1 314 ? 35.393 -3.864 -46.188 1.00 97.56 314 ASP A O 1
ATOM 2420 N N . SER A 1 315 ? 34.142 -2.696 -44.745 1.00 95.06 315 SER A N 1
ATOM 2421 C CA . SER A 1 315 ? 34.413 -1.407 -45.395 1.00 95.06 315 SER A CA 1
ATOM 2422 C C . SER A 1 315 ? 35.884 -1.001 -45.277 1.00 95.06 315 SER A C 1
ATOM 2424 O O . SER A 1 315 ? 36.453 -0.470 -46.234 1.00 95.06 315 SER A O 1
ATOM 2426 N N . PHE A 1 316 ? 36.528 -1.316 -44.151 1.00 96.25 316 PHE A N 1
ATOM 2427 C CA . PHE A 1 316 ? 37.952 -1.084 -43.951 1.00 96.25 316 PHE A CA 1
ATOM 2428 C C . PHE A 1 316 ? 38.810 -1.962 -44.865 1.00 96.25 316 PHE A C 1
ATOM 2430 O O . PHE A 1 316 ? 39.709 -1.437 -45.520 1.00 96.25 316 PHE A O 1
ATOM 2437 N N . GLN A 1 317 ? 38.505 -3.258 -44.986 1.00 96.38 317 GLN A N 1
ATOM 2438 C CA . GLN A 1 317 ? 39.197 -4.150 -45.922 1.00 96.38 317 GLN A CA 1
ATOM 2439 C C . GLN A 1 317 ? 39.052 -3.675 -47.370 1.00 96.38 317 GLN A C 1
ATOM 2441 O O . GLN A 1 317 ? 40.051 -3.509 -48.065 1.00 96.38 317 GLN A O 1
ATOM 2446 N N . ARG A 1 318 ? 37.829 -3.338 -47.805 1.00 95.75 318 ARG A N 1
ATOM 2447 C CA . ARG A 1 318 ? 37.594 -2.789 -49.154 1.00 95.75 318 ARG A CA 1
ATOM 2448 C C . ARG A 1 318 ? 38.357 -1.488 -49.392 1.00 95.75 318 ARG A C 1
ATOM 2450 O O . ARG A 1 318 ? 38.843 -1.254 -50.496 1.00 95.75 318 ARG A O 1
ATOM 2457 N N . SER A 1 319 ? 38.459 -0.640 -48.370 1.00 95.88 319 SER A N 1
ATOM 2458 C CA . SER A 1 319 ? 39.243 0.594 -48.434 1.00 95.88 319 SER A CA 1
ATOM 2459 C C . SER A 1 319 ? 40.740 0.300 -48.566 1.00 95.88 319 SER A C 1
ATOM 2461 O O . SER A 1 319 ? 41.396 0.867 -49.438 1.00 95.88 319 SER A O 1
ATOM 2463 N N . GLN A 1 320 ? 41.282 -0.631 -47.772 1.00 96.00 320 GLN A N 1
ATOM 2464 C CA . GLN A 1 320 ? 42.677 -1.066 -47.893 1.00 96.00 320 GLN A CA 1
ATOM 2465 C C . GLN A 1 320 ? 42.979 -1.630 -49.283 1.00 96.00 320 GLN A C 1
ATOM 2467 O O . GLN A 1 320 ? 43.959 -1.215 -49.899 1.00 96.00 320 GLN A O 1
ATOM 2472 N N . ASP A 1 321 ? 42.109 -2.486 -49.819 1.00 96.94 321 ASP A N 1
ATOM 2473 C CA . ASP A 1 321 ? 42.251 -3.031 -51.170 1.00 96.94 321 ASP A CA 1
ATOM 2474 C C . ASP A 1 321 ? 42.232 -1.925 -52.232 1.00 96.94 321 ASP A C 1
ATOM 2476 O O . ASP A 1 321 ? 43.032 -1.935 -53.170 1.00 96.94 321 ASP A O 1
ATOM 2480 N N . ALA A 1 322 ? 41.355 -0.927 -52.083 1.00 95.56 322 ALA A N 1
ATOM 2481 C CA . ALA A 1 322 ? 41.318 0.228 -52.974 1.00 95.56 322 ALA A CA 1
ATOM 2482 C C . ALA A 1 322 ? 42.601 1.074 -52.879 1.00 95.56 322 ALA A C 1
ATOM 2484 O O . ALA A 1 322 ? 43.115 1.528 -53.904 1.00 95.56 322 ALA A O 1
ATOM 2485 N N . HIS A 1 323 ? 43.152 1.259 -51.675 1.00 94.44 323 HIS A N 1
ATOM 2486 C CA . HIS A 1 323 ? 44.422 1.955 -51.466 1.00 94.44 323 HIS A CA 1
ATOM 2487 C C . HIS A 1 323 ? 45.608 1.192 -52.062 1.00 94.44 323 HIS A C 1
ATOM 2489 O O . HIS A 1 323 ? 46.447 1.813 -52.714 1.00 94.44 323 HIS A O 1
ATOM 2495 N N . LEU A 1 324 ? 45.658 -0.133 -51.903 1.00 96.38 324 LEU A N 1
ATOM 2496 C CA . LEU A 1 324 ? 46.688 -0.983 -52.502 1.00 96.38 324 LEU A CA 1
ATOM 2497 C C . LEU A 1 324 ? 46.613 -0.951 -54.029 1.00 96.38 324 LEU A C 1
ATOM 2499 O O . LEU A 1 324 ? 47.629 -0.708 -54.671 1.00 96.38 324 LEU A O 1
ATOM 2503 N N . ARG A 1 325 ? 45.414 -1.062 -54.613 1.00 96.12 325 ARG A N 1
ATOM 2504 C CA . ARG A 1 325 ? 45.223 -0.906 -56.066 1.00 96.12 325 ARG A CA 1
ATOM 2505 C C . ARG A 1 325 ? 45.637 0.477 -56.556 1.00 96.12 325 ARG A C 1
ATOM 2507 O O . ARG A 1 325 ? 46.228 0.598 -57.623 1.00 96.12 325 ARG A O 1
ATOM 2514 N N . LYS A 1 326 ? 45.356 1.534 -55.789 1.00 94.75 326 LYS A N 1
ATOM 2515 C CA . LYS A 1 326 ? 45.784 2.897 -56.134 1.00 94.75 326 LYS A CA 1
ATOM 2516 C C . LYS A 1 326 ? 47.304 3.053 -56.053 1.00 94.75 326 LYS A C 1
ATOM 2518 O O . LYS A 1 326 ? 47.883 3.720 -56.906 1.00 94.75 326 LYS A O 1
ATOM 2523 N N . LEU A 1 327 ? 47.954 2.447 -55.059 1.00 95.00 327 LEU A N 1
ATOM 2524 C CA . LEU A 1 327 ? 49.415 2.399 -54.961 1.00 95.00 327 LEU A CA 1
ATOM 2525 C C . LEU A 1 327 ? 50.022 1.619 -56.128 1.00 95.00 327 LEU A C 1
ATOM 2527 O O . LEU A 1 327 ? 50.975 2.099 -56.730 1.00 95.00 327 LEU A O 1
ATOM 2531 N N . GLU A 1 328 ? 49.441 0.479 -56.492 1.00 94.12 328 GLU A N 1
ATOM 2532 C CA . GLU A 1 328 ? 49.861 -0.327 -57.639 1.00 94.12 328 GLU A CA 1
ATOM 2533 C C . GLU A 1 328 ? 49.721 0.456 -58.951 1.00 94.12 328 GLU A C 1
ATOM 2535 O O . GLU A 1 328 ? 50.679 0.546 -59.715 1.00 94.12 328 GLU A O 1
ATOM 2540 N N . GLN A 1 329 ? 48.594 1.145 -59.162 1.00 95.00 329 GLN A N 1
ATOM 2541 C CA . GLN A 1 329 ? 48.402 2.042 -60.307 1.00 95.00 329 GLN A CA 1
ATOM 2542 C C . GLN A 1 329 ? 49.414 3.195 -60.321 1.00 95.00 329 GLN A C 1
ATOM 2544 O O . GLN A 1 329 ? 49.961 3.526 -61.376 1.00 95.00 329 GLN A O 1
ATOM 2549 N N . MET A 1 330 ? 49.701 3.804 -59.165 1.00 93.19 330 MET A N 1
ATOM 2550 C CA . MET A 1 330 ? 50.731 4.840 -59.074 1.00 93.19 330 MET A CA 1
ATOM 2551 C C . MET A 1 330 ? 52.116 4.274 -59.383 1.00 93.19 330 MET A C 1
ATOM 2553 O O . MET A 1 330 ? 52.843 4.902 -60.146 1.00 93.19 330 MET A O 1
ATOM 2557 N N . MET A 1 331 ? 52.470 3.088 -58.881 1.00 91.62 331 MET A N 1
ATOM 2558 C CA . MET A 1 331 ? 53.738 2.425 -59.191 1.00 91.62 331 MET A CA 1
ATOM 2559 C C . MET A 1 331 ? 53.853 2.062 -60.670 1.00 91.62 331 MET A C 1
ATOM 2561 O O . MET A 1 331 ? 54.899 2.309 -61.262 1.00 91.62 331 MET A O 1
ATOM 2565 N N . GLU A 1 332 ? 52.791 1.551 -61.289 1.00 94.25 332 GLU A N 1
ATOM 2566 C CA . GLU A 1 332 ? 52.779 1.220 -62.714 1.00 94.25 332 GLU A CA 1
ATOM 2567 C C . GLU A 1 332 ? 52.926 2.486 -63.573 1.00 94.25 332 GLU A C 1
ATOM 2569 O O . GLU A 1 332 ? 53.708 2.519 -64.527 1.00 94.25 332 GLU A O 1
ATOM 2574 N N . SER A 1 333 ? 52.232 3.568 -63.198 1.00 94.19 333 SER A N 1
ATOM 2575 C CA . SER A 1 333 ? 52.361 4.872 -63.861 1.00 94.19 333 SER A CA 1
ATOM 2576 C C . SER A 1 333 ? 53.771 5.455 -63.703 1.00 94.19 333 SER A C 1
ATOM 2578 O O . SER A 1 333 ? 54.357 5.923 -64.682 1.00 94.19 333 SER A O 1
ATOM 2580 N N . ASN A 1 334 ? 54.374 5.326 -62.517 1.00 91.38 334 ASN A N 1
ATOM 2581 C CA . ASN A 1 334 ? 55.748 5.745 -62.269 1.00 91.38 334 ASN A CA 1
ATOM 2582 C C . ASN A 1 334 ? 56.756 4.874 -63.014 1.00 91.38 334 ASN A C 1
ATOM 2584 O O . ASN A 1 334 ? 57.736 5.405 -63.512 1.00 91.38 334 ASN A O 1
ATOM 2588 N N . GLN A 1 335 ? 56.534 3.566 -63.141 1.00 92.06 335 GLN A N 1
ATOM 2589 C CA . GLN A 1 335 ? 57.426 2.682 -63.888 1.00 92.06 335 GLN A CA 1
ATOM 2590 C C . GLN A 1 335 ? 57.381 2.977 -65.394 1.00 92.06 335 GLN A C 1
ATOM 2592 O O . GLN A 1 335 ? 58.409 2.932 -66.068 1.00 92.06 335 GLN A O 1
ATOM 2597 N N . LYS A 1 336 ? 56.205 3.324 -65.933 1.00 90.81 336 LYS A N 1
ATOM 2598 C CA . LYS A 1 336 ? 56.073 3.822 -67.313 1.00 90.81 336 LYS A CA 1
ATOM 2599 C C . LYS A 1 336 ? 56.806 5.154 -67.484 1.00 90.81 336 LYS A C 1
ATOM 2601 O O . LYS A 1 336 ? 57.564 5.300 -68.440 1.00 90.81 336 LYS A O 1
ATOM 2606 N N . SER A 1 337 ? 56.643 6.077 -66.534 1.00 90.38 337 SER A N 1
ATOM 2607 C CA . SER A 1 337 ? 57.343 7.366 -66.526 1.00 90.38 337 SER A CA 1
ATOM 2608 C C . SER A 1 337 ? 58.863 7.200 -66.425 1.00 90.38 337 SER A C 1
ATOM 2610 O O . SER A 1 337 ? 59.596 7.764 -67.230 1.00 90.38 337 SER A O 1
ATOM 2612 N N . THR A 1 338 ? 59.367 6.357 -65.521 1.00 90.81 338 THR A N 1
ATOM 2613 C CA . THR A 1 338 ? 60.809 6.112 -65.385 1.00 90.81 338 THR A CA 1
ATOM 2614 C C . THR A 1 338 ? 61.376 5.414 -66.609 1.00 90.81 338 THR A C 1
ATOM 2616 O O . THR A 1 338 ? 62.427 5.829 -67.074 1.00 90.81 338 THR A O 1
ATOM 2619 N N . ARG A 1 339 ? 60.676 4.443 -67.215 1.00 91.19 339 ARG A N 1
ATOM 2620 C CA . ARG A 1 339 ? 61.096 3.863 -68.505 1.00 91.19 339 ARG A CA 1
ATOM 2621 C C . ARG A 1 339 ? 61.160 4.918 -69.612 1.00 91.19 339 ARG A C 1
ATOM 2623 O O . ARG A 1 339 ? 62.118 4.920 -70.384 1.00 91.19 339 ARG A O 1
ATOM 2630 N N . ALA A 1 340 ? 60.191 5.830 -69.680 1.00 91.56 340 ALA A N 1
ATOM 2631 C CA . ALA A 1 340 ? 60.209 6.937 -70.637 1.00 91.56 340 ALA A CA 1
ATOM 2632 C C . ALA A 1 340 ? 61.384 7.900 -70.378 1.00 91.56 340 ALA A C 1
ATOM 2634 O O . ALA A 1 340 ? 62.092 8.280 -71.304 1.00 91.56 340 ALA A O 1
ATOM 2635 N N . ILE A 1 341 ? 61.657 8.234 -69.116 1.00 93.31 341 ILE A N 1
ATOM 2636 C CA . ILE A 1 341 ? 62.792 9.085 -68.739 1.00 93.31 341 ILE A CA 1
ATOM 2637 C C . ILE A 1 341 ? 64.121 8.386 -69.053 1.00 93.31 341 ILE A C 1
ATOM 2639 O O . ILE A 1 341 ? 64.994 8.998 -69.658 1.00 93.31 341 ILE A O 1
ATOM 2643 N N . THR A 1 342 ? 64.283 7.106 -68.707 1.00 93.38 342 THR A N 1
ATOM 2644 C CA . THR A 1 342 ? 65.504 6.338 -68.994 1.00 93.38 342 THR A CA 1
ATOM 2645 C C . THR A 1 342 ? 65.750 6.219 -70.495 1.00 93.38 342 THR A C 1
ATOM 2647 O O . THR A 1 342 ? 66.877 6.417 -70.937 1.00 93.38 342 THR A O 1
ATOM 2650 N N . THR A 1 343 ? 64.714 5.944 -71.293 1.00 93.19 343 THR A N 1
ATOM 2651 C CA . THR A 1 343 ? 64.848 5.887 -72.759 1.00 93.19 343 THR A CA 1
ATOM 2652 C C . THR A 1 343 ? 65.227 7.247 -73.343 1.00 93.19 343 THR A C 1
ATOM 2654 O O . THR A 1 343 ? 66.163 7.312 -74.137 1.00 93.19 343 THR A O 1
ATOM 2657 N N . MET A 1 344 ? 64.603 8.340 -72.890 1.00 93.38 344 MET A N 1
ATOM 2658 C CA . MET A 1 344 ? 65.002 9.698 -73.281 1.00 93.38 344 MET A CA 1
ATOM 2659 C C . MET A 1 344 ? 66.455 10.006 -72.895 1.00 93.38 344 MET A C 1
ATOM 2661 O O . MET A 1 344 ? 67.196 10.566 -73.700 1.00 93.38 344 MET A O 1
ATOM 2665 N N . LEU A 1 345 ? 66.902 9.594 -71.706 1.00 94.06 345 LEU A N 1
ATOM 2666 C CA . LEU A 1 345 ? 68.269 9.830 -71.231 1.00 94.06 345 LEU A CA 1
ATOM 2667 C C . LEU A 1 345 ? 69.304 9.054 -72.065 1.00 94.06 345 LEU A C 1
ATOM 2669 O O . LEU A 1 345 ? 70.339 9.614 -72.414 1.00 94.06 345 LEU A O 1
ATOM 2673 N N . VAL A 1 346 ? 69.006 7.811 -72.464 1.00 94.94 346 VAL A N 1
ATOM 2674 C CA . VAL A 1 346 ? 69.860 7.025 -73.377 1.00 94.94 346 VAL A CA 1
ATOM 2675 C C . VAL A 1 346 ? 69.955 7.681 -74.757 1.00 94.94 346 VAL A C 1
ATOM 2677 O O . VAL A 1 346 ? 71.048 7.756 -75.313 1.00 94.94 346 VAL A O 1
ATOM 2680 N N . VAL A 1 347 ? 68.846 8.201 -75.297 1.00 95.19 347 VAL A N 1
ATOM 2681 C CA . VAL A 1 347 ? 68.845 8.920 -76.585 1.00 95.19 347 VAL A CA 1
ATOM 2682 C C . VAL A 1 347 ? 69.688 10.194 -76.505 1.00 95.19 347 VAL A C 1
ATOM 2684 O O . VAL A 1 347 ? 70.504 10.443 -77.391 1.00 95.19 347 VAL A O 1
ATOM 2687 N N . VAL A 1 348 ? 69.550 10.973 -75.427 1.00 95.62 348 VAL A N 1
ATOM 2688 C CA . VAL A 1 348 ? 70.368 12.175 -75.199 1.00 95.62 348 VAL A CA 1
ATOM 2689 C C . VAL A 1 348 ? 71.847 11.810 -75.058 1.00 95.62 348 VAL A C 1
ATOM 2691 O O . VAL A 1 348 ? 72.689 12.438 -75.696 1.00 95.62 348 VAL A O 1
ATOM 2694 N N . ALA A 1 349 ? 72.180 10.772 -74.287 1.00 94.81 349 ALA A N 1
ATOM 2695 C CA . ALA A 1 349 ? 73.558 10.309 -74.136 1.00 94.81 349 ALA A CA 1
ATOM 2696 C C . ALA A 1 349 ? 74.160 9.855 -75.477 1.00 94.81 349 ALA A C 1
ATOM 2698 O O . ALA A 1 349 ? 75.282 10.237 -75.803 1.00 94.81 349 ALA A O 1
ATOM 2699 N N . ALA A 1 350 ? 73.407 9.106 -76.289 1.00 94.94 350 ALA A N 1
ATOM 2700 C CA . ALA A 1 350 ? 73.838 8.697 -77.624 1.00 94.94 350 ALA A CA 1
ATOM 2701 C C . ALA A 1 350 ? 74.083 9.906 -78.544 1.00 94.94 350 ALA A C 1
ATOM 2703 O O . ALA A 1 350 ? 75.106 9.957 -79.224 1.00 94.94 350 ALA A O 1
ATOM 2704 N N . ALA A 1 351 ? 73.199 10.910 -78.521 1.00 94.94 351 ALA A N 1
ATOM 2705 C CA . ALA A 1 351 ? 73.381 12.145 -79.281 1.00 94.94 351 ALA A CA 1
ATOM 2706 C C . ALA A 1 351 ? 74.648 12.908 -78.852 1.00 94.94 351 ALA A C 1
ATOM 2708 O O . ALA A 1 351 ? 75.408 13.360 -79.705 1.00 94.94 351 ALA A O 1
ATOM 2709 N N . VAL A 1 352 ? 74.924 12.996 -77.545 1.00 95.62 352 VAL A N 1
ATOM 2710 C CA . VAL A 1 352 ? 76.148 13.628 -77.019 1.00 95.62 352 VAL A CA 1
ATOM 2711 C C . VAL A 1 352 ? 77.402 12.874 -77.466 1.00 95.62 352 VAL A C 1
ATOM 2713 O O . VAL A 1 352 ? 78.370 13.508 -77.881 1.00 95.62 352 VAL A O 1
ATOM 2716 N N . VAL A 1 353 ? 77.390 11.537 -77.441 1.00 95.38 353 VAL A N 1
ATOM 2717 C CA . VAL A 1 353 ? 78.514 10.719 -77.930 1.00 95.38 353 VAL A CA 1
ATOM 2718 C C . VAL A 1 353 ? 78.759 10.953 -79.421 1.00 95.38 353 VAL A C 1
ATOM 2720 O O . VAL A 1 353 ? 79.910 11.111 -79.817 1.00 95.38 353 VAL A O 1
ATOM 2723 N N . ILE A 1 354 ? 77.704 11.041 -80.240 1.00 94.44 354 ILE A N 1
ATOM 2724 C CA . ILE A 1 354 ? 77.827 11.356 -81.672 1.00 94.44 354 ILE A CA 1
ATOM 2725 C C . ILE A 1 354 ? 78.453 12.742 -81.867 1.00 94.44 354 ILE A C 1
ATOM 2727 O O . ILE A 1 354 ? 79.402 12.870 -82.635 1.00 94.44 354 ILE A O 1
ATOM 2731 N N . VAL A 1 355 ? 77.979 13.763 -81.144 1.00 93.50 355 VAL A N 1
ATOM 2732 C CA . VAL A 1 355 ? 78.526 15.129 -81.231 1.00 93.50 355 VAL A CA 1
ATOM 2733 C C . VAL A 1 355 ? 80.004 15.162 -80.827 1.00 93.50 355 VAL A C 1
ATOM 2735 O O . VAL A 1 355 ? 80.828 15.722 -81.551 1.00 93.50 355 VAL A O 1
ATOM 2738 N N . LEU A 1 356 ? 80.371 14.514 -79.717 1.00 93.06 356 LEU A N 1
ATOM 2739 C CA . LEU A 1 356 ? 81.767 14.413 -79.281 1.00 93.06 356 LEU A CA 1
ATOM 2740 C C . LEU A 1 356 ? 82.636 13.675 -80.306 1.00 93.06 356 LEU A C 1
ATOM 2742 O O . LEU A 1 356 ? 83.739 14.121 -80.605 1.00 93.06 356 LEU A O 1
ATOM 2746 N N . PHE A 1 357 ? 82.133 12.587 -80.889 1.00 94.31 357 PHE A N 1
ATOM 2747 C CA . PHE A 1 357 ? 82.843 11.841 -81.925 1.00 94.31 357 PHE A CA 1
ATOM 2748 C C . PHE A 1 357 ? 83.073 12.689 -83.184 1.00 94.31 357 PHE A C 1
ATOM 2750 O O . PHE A 1 357 ? 84.181 12.702 -83.717 1.00 94.31 357 PHE A O 1
ATOM 2757 N N . THR A 1 358 ? 82.070 13.463 -83.619 1.00 91.75 358 THR A N 1
ATOM 2758 C CA . THR A 1 358 ? 82.225 14.391 -84.753 1.00 91.75 358 THR A CA 1
ATOM 2759 C C . THR A 1 358 ? 83.219 15.518 -84.472 1.00 91.75 358 THR A C 1
ATOM 2761 O O . THR A 1 358 ? 83.933 15.925 -85.383 1.00 91.75 358 THR A O 1
ATOM 2764 N N . LEU A 1 359 ? 83.320 15.986 -83.223 1.00 90.69 359 LEU A N 1
ATOM 2765 C CA . LEU A 1 359 ? 84.313 16.987 -82.820 1.00 90.69 359 LEU A CA 1
ATOM 2766 C C . LEU A 1 359 ? 85.743 16.428 -82.829 1.00 90.69 359 LEU A C 1
ATOM 2768 O O . LEU A 1 359 ? 86.649 17.125 -83.265 1.00 90.69 359 LEU A O 1
ATOM 277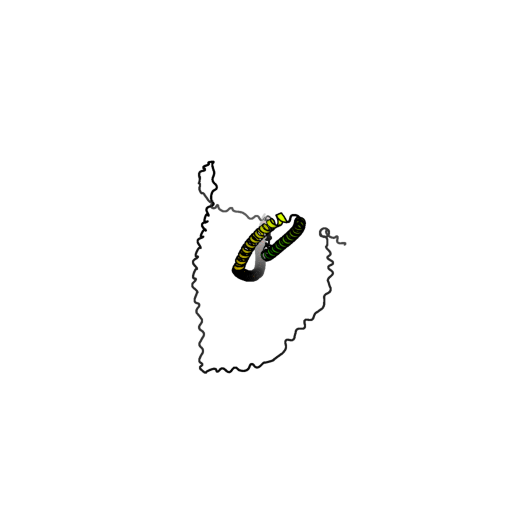2 N N . VAL A 1 360 ? 85.947 15.182 -82.387 1.00 91.00 360 VAL A N 1
ATOM 2773 C CA . VAL A 1 360 ? 87.278 14.540 -82.352 1.00 91.00 360 VAL A CA 1
ATOM 2774 C C . VAL A 1 360 ? 87.792 14.177 -83.749 1.00 91.00 360 VAL A C 1
ATOM 2776 O O . VAL A 1 360 ? 88.993 14.201 -83.975 1.00 91.00 360 VAL A O 1
ATOM 2779 N N . LEU A 1 361 ? 86.908 13.828 -84.687 1.00 86.94 361 LEU A N 1
ATOM 2780 C CA . LEU A 1 361 ? 87.294 13.527 -86.074 1.00 86.94 361 LEU A CA 1
ATOM 2781 C C . LEU A 1 361 ? 87.472 14.773 -86.951 1.00 86.94 361 LEU A C 1
ATOM 2783 O O . LEU A 1 361 ? 88.120 14.686 -87.991 1.00 86.94 361 LEU A O 1
ATOM 2787 N N . GLY A 1 362 ? 86.841 15.890 -86.584 1.00 78.62 362 GLY A N 1
ATOM 2788 C CA . GLY A 1 362 ? 86.837 17.123 -87.374 1.00 78.62 362 GLY A CA 1
ATOM 2789 C C . GLY A 1 362 ? 87.889 18.164 -86.981 1.00 78.62 362 GLY A C 1
ATOM 2790 O O . GLY A 1 362 ? 88.036 19.143 -87.711 1.00 78.62 362 GLY A O 1
ATOM 2791 N N . GLY A 1 363 ? 88.579 17.988 -85.850 1.00 73.88 363 GLY A N 1
ATOM 2792 C CA . GLY A 1 363 ? 89.701 18.825 -85.407 1.00 73.88 363 GLY A CA 1
ATOM 2793 C C . GLY A 1 363 ? 91.010 18.068 -85.501 1.00 73.88 363 GLY A C 1
ATOM 2794 O O . GLY A 1 363 ? 91.996 18.686 -85.958 1.00 73.88 363 GLY A O 1
#

Sequence (363 aa):
MVKKPTFFEKLFGGAKTDEKSPPRSSDRGVKKPDLAKRDRVVPRPESKVARDAAKKPSAPVAKQPERTKPEANKPEANKPEARTPEAKVIPTPEPKSPANGSVSSKPSAPKAAQPSPSPEAPQKETPKMDLPPQPPTPAIQVQSQESPSVMSRVLGTSKREEAAQALTDGFQDLSKLLKTIDERMVDQGAQAREMSSKFDDMPAMARAQIDFMAKVAMQMTEQKEQTGKLLDRLGGLPQLLDGIHQALESNALAERRTERTLDDFRDTMNRIHDSIGTLTTESQKAVRETAASFERSHARASETFRKTQEETHDSFQRSQDAHLRKLEQMMESNQKSTRAITTMLVVVAAAVVIVLFTLVLGG

Foldseek 3Di:
DDDDDDPVCVVPDDPPPPPPDDDDDDDDPPPDPPPDDDDDDDDDDDDDDDDDDDDDDDDDDDDDDDDDDPDDDDDDDPDDDDPDPDPPDDDDDDDDDYDDDDDDDDDDDDDDDDDDDDDDDDDDDDDDDDDDDDDDDPPPPPPPDDDPPPDDDPPPCVVVVVVVVVVVVVVVVVVVVVVVVVVVVVVVVVVVVVVVVVVVVPVVVVVVVVVVVVVVVVVVVVVVVVVVVVVVVVVCVVVVVVVVVVVVVVVVVVVVVVVVVVVVVVVVVVVVVVVVVVVVVVVVVVVVVVVVVVVVVVVVVVVVVVVVVVVVVVVVVVVVVVVVVVVVVVVVVVVVVVVVVVVVVVVVVVVVVVVVVCVVVVD

Solvent-accessible surface area (backbone atoms only — not comparable to full-atom values): 23554 Å² total; per-residue (Å²): 138,84,85,75,83,58,75,68,64,73,75,56,70,79,77,77,77,84,74,79,75,76,81,84,76,72,90,72,82,79,76,76,78,80,90,69,86,80,89,73,87,73,88,77,81,84,81,88,72,86,81,80,86,82,79,85,79,80,87,78,80,94,73,82,83,78,86,76,76,82,76,82,78,76,80,78,80,82,74,81,77,83,78,77,80,79,80,80,80,74,86,76,85,80,81,87,86,83,89,83,79,88,83,90,84,84,91,78,86,88,84,84,90,88,83,88,86,82,89,82,83,89,82,90,81,77,94,73,92,75,86,76,84,79,79,83,77,81,79,81,74,78,73,79,74,80,75,92,82,85,86,84,82,73,86,79,57,54,69,62,50,49,55,53,46,55,54,50,52,52,52,51,53,51,51,51,52,52,49,53,51,51,53,51,51,53,53,52,54,52,51,53,55,57,52,64,72,55,62,84,52,54,82,60,42,60,58,49,49,54,54,45,51,52,49,49,50,51,48,52,50,52,50,50,52,52,50,49,55,50,48,56,54,57,67,47,45,64,61,51,51,52,51,51,53,53,50,51,52,52,47,53,53,52,48,55,52,49,54,51,51,52,50,57,48,50,54,51,51,52,52,50,51,53,50,51,52,50,51,52,52,51,49,51,48,51,52,51,52,50,52,55,50,49,53,52,49,50,53,50,49,52,50,51,49,51,52,52,51,50,54,50,51,52,52,49,51,55,48,51,52,50,52,51,53,49,49,49,53,49,50,52,52,48,50,53,50,49,53,51,50,52,52,52,49,53,53,51,52,53,52,51,50,51,54,53,50,52,51,68,76,72,108

Radius of gyration: 59.34 Å; Cα contacts (8 Å, |Δi|>4): 2; chains: 1; bounding box: 137×95×185 Å

Mean predicted aligned error: 22.9 Å

Secondary structure (DSSP, 8-state):
---PPPTHHHHS--------PPP------------------PPPP------------------PPP-------------------------PPPPP----------------------------------PPPPPP-------------SSSSSSSSHHHHHHHHHHHHHHHHHHHHHHHHHHHHHHHHHHHHHHHTTTT-HHHHHHHHHHHHHHHHHHHHHHHHHHHHHHHHHHTHHHHHHHHHHHHHHHHHHHHHHHHHHHHHHHHHHHHHHHHHHHHHHHHHHHHHHHHHHHHHHHHHHHHHHHHHHHHHHHHHHHHHHHHHHHHHHHHHHHHHHHHHHHHHHHHHHHHHHHHHHHHHH-